Protein AF-A0A1I8BW84-F1 (afdb_monomer_lite)

pLDDT: mean 85.0, std 13.34, range [39.38, 98.12]

Radius of gyration: 18.82 Å; chains: 1; bounding box: 50×41×54 Å

Foldseek 3Di:
DVVLVVVLVVLLCCLLLDADEPVLLVLLQDCFWPVSPSPPCSLVLLLQLLLLLLVQLVCVLVQWDRDQQDQDDWDQIGHVDPPPPDPVVLSVLLRVLSNVVSHDPPCNNTDDSVSSVSSNVSCCVRRVSSNVSSNSQCVVVVLNPDDSGNVSSVVSVVSSVVSSVSSSVSNVNNSVLNVCLVVPNPPRSCVVVHVVNCVPDDD

Secondary structure (DSSP, 8-state):
-HHHHHHHHHHHHHHHH----HHHHHHHHTT--TTS-GGGSHHHHHHHHHHHHHHHHHHHHTTBPP----TTS-----BSSTTS---HHHHHHHHHHHHHHH--HHHHHH--HHHHHHHHHHHHHH-THHHHHHHHHHHHTTGGGS--SHHHHHHHHHHHHHHHHHHHHHHHHHHHHHHHHHTT-TTSTTTTT-HHHHTT---

Organism: Meloidogyne hapla (NCBI:txid6305)

Sequence (203 aa):
MIITMDIYQKHLERISNHCLTAREEEEIYGNKSKAGLVSLFNLDILDLAIKQIGLNELRQILKLKKQKINNNGEVKEEFEDENQNDTYKVLAHFQKKVHRYSWDVLAALRFWPEDVQNAENFLDKTFPEVRQLFQLKYKEMEICKKPFDMKTTDEVLAAFINTRGIIYKAISNSTSESSSALYGNLTSKCYFENDFLKINFPS

Structure (mmCIF, N/CA/C/O backbone):
data_AF-A0A1I8BW84-F1
#
_entry.id   AF-A0A1I8BW84-F1
#
loop_
_atom_site.group_PDB
_atom_site.id
_atom_site.type_symbol
_atom_site.label_atom_id
_atom_site.label_alt_id
_atom_site.label_comp_id
_atom_site.label_asym_id
_atom_site.label_entity_id
_atom_site.label_seq_id
_atom_site.pdbx_PDB_ins_code
_atom_site.Cartn_x
_atom_site.Cartn_y
_atom_site.Cartn_z
_atom_site.occupancy
_atom_site.B_iso_or_equiv
_atom_site.auth_seq_id
_atom_site.auth_comp_id
_atom_site.auth_asym_id
_atom_site.auth_atom_id
_atom_site.pdbx_PDB_model_num
ATOM 1 N N . MET A 1 1 ? 1.032 -20.161 10.953 1.00 58.84 1 MET A N 1
ATOM 2 C CA . MET A 1 1 ? 1.980 -19.038 10.774 1.00 58.84 1 MET A CA 1
ATOM 3 C C . MET A 1 1 ? 2.977 -19.286 9.638 1.00 58.84 1 MET A C 1
ATOM 5 O O . MET A 1 1 ? 3.096 -18.420 8.789 1.00 58.84 1 MET A O 1
ATOM 9 N N . ILE A 1 2 ? 3.613 -20.467 9.548 1.00 61.62 2 ILE A N 1
ATOM 10 C CA . ILE A 1 2 ? 4.623 -20.793 8.509 1.00 61.62 2 ILE A CA 1
ATOM 11 C C . ILE A 1 2 ? 4.096 -20.631 7.065 1.00 61.62 2 ILE A C 1
ATOM 13 O O . ILE A 1 2 ? 4.773 -20.041 6.232 1.00 61.62 2 ILE A O 1
ATOM 17 N N . ILE A 1 3 ? 2.862 -21.066 6.782 1.00 63.19 3 ILE A N 1
ATOM 18 C CA . ILE A 1 3 ? 2.270 -20.999 5.428 1.00 63.19 3 ILE A CA 1
ATOM 19 C C . ILE A 1 3 ? 2.041 -19.549 4.964 1.00 63.19 3 ILE A C 1
ATOM 21 O O . ILE A 1 3 ? 2.285 -19.222 3.808 1.00 63.19 3 ILE A O 1
ATOM 25 N N . THR A 1 4 ? 1.609 -18.656 5.862 1.00 72.94 4 THR A N 1
ATOM 26 C CA . THR A 1 4 ? 1.358 -17.245 5.524 1.00 72.94 4 THR A CA 1
ATOM 27 C C . THR A 1 4 ? 2.654 -16.513 5.174 1.00 72.94 4 THR A C 1
ATOM 29 O O . THR A 1 4 ? 2.652 -15.682 4.273 1.00 72.94 4 THR A O 1
ATOM 32 N N . MET A 1 5 ? 3.759 -16.850 5.847 1.00 76.25 5 MET A N 1
ATOM 33 C CA . MET A 1 5 ? 5.067 -16.237 5.607 1.00 76.25 5 MET A CA 1
ATOM 34 C C . MET A 1 5 ? 5.671 -16.670 4.261 1.00 76.25 5 MET A C 1
ATOM 36 O O . MET A 1 5 ? 6.201 -15.829 3.544 1.00 76.25 5 MET A O 1
ATOM 40 N N . ASP A 1 6 ? 5.519 -17.945 3.881 1.00 86.38 6 ASP A N 1
ATOM 41 C CA . ASP A 1 6 ? 5.962 -18.462 2.574 1.00 86.38 6 ASP A CA 1
ATOM 42 C C . ASP A 1 6 ? 5.180 -17.832 1.406 1.00 86.38 6 ASP A C 1
ATOM 44 O O . ASP A 1 6 ? 5.759 -17.414 0.405 1.00 86.38 6 ASP A O 1
ATOM 48 N N . ILE A 1 7 ? 3.859 -17.681 1.551 1.00 91.81 7 ILE A N 1
ATOM 49 C CA . ILE A 1 7 ? 3.020 -17.019 0.539 1.00 91.81 7 ILE A CA 1
ATOM 50 C C . ILE A 1 7 ? 3.370 -15.527 0.425 1.00 91.81 7 ILE A C 1
ATOM 52 O O . ILE A 1 7 ? 3.511 -15.010 -0.682 1.00 91.81 7 ILE A O 1
ATOM 56 N N . TYR A 1 8 ? 3.549 -14.838 1.556 1.00 92.38 8 TYR A N 1
ATOM 57 C CA . TYR A 1 8 ? 3.928 -13.423 1.580 1.00 92.38 8 TYR A CA 1
ATOM 58 C C . TYR A 1 8 ? 5.269 -13.190 0.870 1.00 92.38 8 TYR A C 1
ATOM 60 O O . TYR A 1 8 ? 5.383 -12.302 0.025 1.00 92.38 8 TYR A O 1
ATOM 68 N N . GLN A 1 9 ? 6.266 -14.033 1.149 1.00 94.12 9 GLN A N 1
ATOM 69 C CA . GLN A 1 9 ? 7.572 -13.948 0.504 1.00 94.12 9 GLN A CA 1
ATOM 70 C C . GLN A 1 9 ? 7.485 -14.221 -1.005 1.00 94.12 9 GLN A C 1
ATOM 72 O O . GLN A 1 9 ? 8.037 -13.456 -1.794 1.00 94.12 9 GLN A O 1
ATOM 77 N N . LYS A 1 10 ? 6.714 -15.232 -1.427 1.00 95.06 10 LYS A N 1
ATOM 78 C CA . LYS A 1 10 ? 6.477 -15.516 -2.854 1.00 95.06 10 LYS A CA 1
ATOM 79 C C . LYS A 1 10 ? 5.857 -14.337 -3.597 1.00 95.06 10 LYS A C 1
ATOM 81 O O . LYS A 1 10 ? 6.242 -14.064 -4.731 1.00 95.06 10 LYS A O 1
ATOM 86 N N . HIS A 1 11 ? 4.912 -13.630 -2.983 1.00 96.31 11 HIS A N 1
ATOM 87 C CA . HIS A 1 11 ? 4.326 -12.436 -3.592 1.00 96.31 11 HIS A CA 1
ATOM 88 C C . HIS A 1 11 ? 5.350 -11.307 -3.746 1.00 96.31 11 HIS A C 1
ATOM 90 O O . HIS A 1 11 ? 5.423 -10.696 -4.810 1.00 96.31 11 HIS A O 1
ATOM 96 N N . LEU A 1 12 ? 6.192 -11.068 -2.736 1.00 95.44 12 LEU A N 1
ATOM 97 C CA . LEU A 1 12 ? 7.272 -10.081 -2.842 1.00 95.44 12 LEU A CA 1
ATOM 98 C C . LEU A 1 12 ? 8.306 -10.439 -3.908 1.00 95.44 12 LEU A C 1
ATOM 100 O O . LEU A 1 12 ? 8.794 -9.551 -4.606 1.00 95.44 12 LEU A O 1
ATOM 104 N N . GLU A 1 13 ? 8.642 -11.719 -4.039 1.00 94.38 13 GLU A N 1
ATOM 105 C CA . GLU A 1 13 ? 9.562 -12.204 -5.066 1.00 94.38 13 GLU A CA 1
ATOM 106 C C . GLU A 1 13 ? 8.981 -12.030 -6.464 1.00 94.38 13 GLU A C 1
ATOM 108 O O . GLU A 1 13 ? 9.695 -11.572 -7.352 1.00 94.38 13 GLU A O 1
ATOM 113 N N . ARG A 1 14 ? 7.687 -12.313 -6.656 1.00 94.50 14 ARG A N 1
ATOM 114 C CA . ARG A 1 14 ? 7.000 -12.060 -7.931 1.00 94.50 14 ARG A CA 1
ATOM 115 C C . ARG A 1 14 ? 7.043 -10.592 -8.318 1.00 94.50 14 ARG A C 1
ATOM 117 O O . ARG A 1 14 ? 7.455 -10.295 -9.430 1.00 94.50 14 ARG A O 1
ATOM 124 N N . ILE A 1 15 ? 6.699 -9.693 -7.392 1.00 95.44 15 ILE A N 1
ATOM 125 C CA . ILE A 1 15 ? 6.809 -8.247 -7.625 1.00 95.44 15 ILE A CA 1
ATOM 126 C C . ILE A 1 15 ? 8.253 -7.889 -7.979 1.00 95.44 15 ILE A C 1
ATOM 128 O O . ILE A 1 15 ? 8.502 -7.256 -8.996 1.00 95.44 15 ILE A O 1
ATOM 132 N N . SER A 1 16 ? 9.213 -8.321 -7.160 1.00 91.88 16 SER A N 1
ATOM 133 C CA . SER A 1 16 ? 10.615 -7.936 -7.329 1.00 91.88 16 SER A CA 1
ATOM 134 C C . SER A 1 16 ? 11.203 -8.440 -8.642 1.00 91.88 16 SER A C 1
ATOM 136 O O . SER A 1 16 ? 12.060 -7.766 -9.202 1.00 91.88 16 SER A O 1
ATOM 138 N N . ASN A 1 17 ? 10.806 -9.627 -9.105 1.00 92.19 17 ASN A N 1
ATOM 139 C CA . ASN A 1 17 ? 11.342 -10.279 -10.303 1.00 92.19 17 ASN A CA 1
ATOM 140 C C . ASN A 1 17 ? 10.545 -9.987 -11.571 1.00 92.19 17 ASN A C 1
ATOM 142 O O . ASN A 1 17 ? 10.968 -10.401 -12.645 1.00 92.19 17 ASN A O 1
ATOM 146 N N . HIS A 1 18 ? 9.423 -9.284 -11.462 1.00 92.62 18 HIS A N 1
ATOM 147 C CA . HIS A 1 18 ? 8.714 -8.801 -12.628 1.00 92.62 18 HIS A CA 1
ATOM 148 C C . HIS A 1 18 ? 9.564 -7.749 -13.348 1.00 92.62 18 HIS A C 1
ATOM 150 O O . HIS A 1 18 ? 10.142 -6.862 -12.713 1.00 92.62 18 HIS A O 1
ATOM 156 N N . CYS A 1 19 ? 9.634 -7.860 -14.669 1.00 92.12 19 CYS A N 1
ATOM 157 C CA . CYS A 1 19 ? 10.324 -6.921 -15.537 1.00 92.12 19 CYS A CA 1
ATOM 158 C C . CYS A 1 19 ? 9.283 -6.230 -16.406 1.00 92.12 19 CYS A C 1
ATOM 160 O O . CYS A 1 19 ? 8.603 -6.887 -17.191 1.00 92.12 19 CYS A O 1
ATOM 162 N N . LEU A 1 20 ? 9.158 -4.918 -16.232 1.00 88.81 20 LEU A N 1
ATOM 163 C CA . LEU A 1 20 ? 8.220 -4.098 -16.979 1.00 88.81 20 LEU A CA 1
ATOM 164 C C . LEU A 1 20 ? 8.668 -3.995 -18.433 1.00 88.81 20 LEU A C 1
ATOM 166 O O . LEU A 1 20 ? 9.848 -3.786 -18.732 1.00 88.81 20 LEU A O 1
ATOM 170 N N . THR A 1 21 ? 7.695 -4.085 -19.328 1.00 87.62 21 THR A N 1
ATOM 171 C CA . THR A 1 21 ? 7.873 -3.747 -20.737 1.00 87.62 21 THR A CA 1
ATOM 172 C C . THR A 1 21 ? 7.971 -2.231 -20.924 1.00 87.62 21 THR A C 1
ATOM 174 O O . THR A 1 21 ? 7.486 -1.452 -20.102 1.00 87.62 21 THR A O 1
ATOM 177 N N . ALA A 1 22 ? 8.514 -1.789 -22.065 1.00 82.25 22 ALA A N 1
ATOM 178 C CA . ALA A 1 22 ? 8.527 -0.367 -22.436 1.00 82.25 22 ALA A CA 1
ATOM 179 C C . ALA A 1 22 ? 7.127 0.273 -22.378 1.00 82.25 22 ALA A C 1
ATOM 181 O O . ALA A 1 22 ? 6.971 1.397 -21.914 1.00 82.25 22 ALA A O 1
ATOM 182 N N . ARG A 1 23 ? 6.093 -0.474 -22.790 1.00 83.62 23 ARG A N 1
ATOM 183 C CA . ARG A 1 23 ? 4.702 -0.017 -22.737 1.00 83.62 23 ARG A CA 1
ATOM 184 C C . ARG A 1 23 ? 4.192 0.130 -21.304 1.00 83.62 23 ARG A C 1
ATOM 186 O O . ARG A 1 23 ? 3.443 1.055 -21.027 1.00 83.62 23 ARG A O 1
ATOM 193 N N . GLU A 1 24 ? 4.540 -0.784 -20.406 1.00 87.62 24 GLU A N 1
ATOM 194 C CA . GLU A 1 24 ? 4.128 -0.683 -19.002 1.00 87.62 24 GLU A CA 1
ATOM 195 C C . GLU A 1 24 ? 4.832 0.473 -18.291 1.00 87.62 24 GLU A C 1
ATOM 197 O O . GLU A 1 24 ? 4.186 1.186 -17.531 1.00 87.62 24 GLU A O 1
ATOM 202 N N . GLU A 1 25 ? 6.106 0.726 -18.597 1.00 81.12 25 GLU A N 1
ATOM 203 C CA . GLU A 1 25 ? 6.801 1.943 -18.157 1.00 81.12 25 GLU A CA 1
ATOM 204 C C . GLU A 1 25 ? 6.097 3.205 -18.698 1.00 81.12 25 GLU A C 1
ATOM 206 O O . GLU A 1 25 ? 5.811 4.127 -17.936 1.00 81.12 25 GLU A O 1
ATOM 211 N N . GLU A 1 26 ? 5.684 3.219 -19.973 1.00 79.25 26 GLU A N 1
ATOM 212 C CA . GLU A 1 26 ? 4.828 4.273 -20.553 1.00 79.25 26 GLU A CA 1
ATOM 213 C C . GLU A 1 26 ? 3.467 4.437 -19.868 1.00 79.25 26 GLU A C 1
ATOM 215 O O . GLU A 1 26 ? 3.006 5.569 -19.683 1.00 79.25 26 GLU A O 1
ATOM 220 N N . GLU A 1 27 ? 2.830 3.341 -19.457 1.00 83.12 27 GLU A N 1
ATOM 221 C CA . GLU A 1 27 ? 1.579 3.371 -18.697 1.00 83.12 27 GLU A CA 1
ATOM 222 C C . GLU A 1 27 ? 1.780 3.973 -17.294 1.00 83.12 27 GLU A C 1
ATOM 224 O O . GLU A 1 27 ? 0.893 4.696 -16.832 1.00 83.12 27 GLU A O 1
ATOM 229 N N . ILE A 1 28 ? 2.938 3.752 -16.649 1.00 78.12 28 ILE A N 1
ATOM 230 C CA . ILE A 1 28 ? 3.310 4.437 -15.396 1.00 78.12 28 ILE A CA 1
ATOM 231 C C . ILE A 1 28 ? 3.499 5.930 -15.648 1.00 78.12 28 ILE A C 1
ATOM 233 O O . ILE A 1 28 ? 3.016 6.740 -14.855 1.00 78.12 28 ILE A O 1
ATOM 237 N N . TYR A 1 29 ? 4.197 6.286 -16.734 1.00 67.50 29 TYR A N 1
ATOM 238 C CA . TYR A 1 29 ? 4.458 7.675 -17.087 1.00 67.50 29 TYR A CA 1
ATOM 239 C C . TYR A 1 29 ? 3.123 8.418 -17.247 1.00 67.50 29 TYR A C 1
ATOM 241 O O . TYR A 1 29 ? 2.826 9.337 -16.484 1.00 67.50 29 TYR A O 1
ATOM 249 N N . GLY A 1 30 ? 2.274 8.012 -18.191 1.00 60.56 30 GLY A N 1
ATOM 250 C CA . GLY A 1 30 ? 1.049 8.749 -18.500 1.00 60.56 30 GLY A CA 1
ATOM 251 C C . GLY A 1 30 ? 1.301 10.232 -18.853 1.00 60.56 30 GLY A C 1
ATOM 252 O O . GLY A 1 30 ? 2.316 10.850 -18.559 1.00 60.56 30 GLY A O 1
ATOM 253 N N . ASN A 1 31 ? 0.364 10.886 -19.528 1.00 54.25 31 ASN A N 1
ATOM 254 C CA . ASN A 1 31 ? 0.603 12.247 -20.040 1.00 54.25 31 ASN A CA 1
ATOM 255 C C . ASN A 1 31 ? 0.285 13.380 -19.026 1.00 54.25 31 ASN A C 1
ATOM 257 O O . ASN A 1 31 ? -0.197 14.433 -19.436 1.00 54.25 31 ASN A O 1
ATOM 261 N N . LYS A 1 32 ? 0.380 13.142 -17.702 1.00 60.19 32 LYS A N 1
ATOM 262 C CA . LYS A 1 32 ? -0.566 13.792 -16.757 1.00 60.19 32 LYS A CA 1
ATOM 263 C C . LYS A 1 32 ? -0.041 14.385 -15.439 1.00 60.19 32 LYS A C 1
ATOM 265 O O . LYS A 1 32 ? -0.853 14.861 -14.656 1.00 60.19 32 LYS A O 1
ATOM 270 N N . SER A 1 33 ? 1.268 14.500 -15.200 1.00 59.12 33 SER A N 1
ATOM 271 C CA . SER A 1 33 ? 1.733 15.261 -14.018 1.00 59.12 33 SER A CA 1
ATOM 272 C C . SER A 1 33 ? 1.411 16.764 -14.130 1.00 59.12 33 SER A C 1
ATOM 274 O O . SER A 1 33 ? 1.491 17.345 -15.214 1.00 59.12 33 SER A O 1
ATOM 276 N N . LYS A 1 34 ? 1.120 17.435 -13.002 1.00 59.53 34 LYS A N 1
ATOM 277 C CA . LYS A 1 34 ? 0.854 18.894 -12.949 1.00 59.53 34 LYS A CA 1
ATOM 278 C C . LYS A 1 34 ? 1.980 19.746 -13.531 1.00 59.53 34 LYS A C 1
ATOM 280 O O . LYS A 1 34 ? 1.734 20.858 -13.986 1.00 59.53 34 LYS A O 1
ATOM 285 N N . ALA A 1 35 ? 3.208 19.237 -13.479 1.00 58.44 35 ALA A N 1
ATOM 286 C CA . ALA A 1 35 ? 4.416 19.963 -13.847 1.00 58.44 35 ALA A CA 1
ATOM 287 C C . ALA A 1 35 ? 5.041 19.502 -15.177 1.00 58.44 35 ALA A C 1
ATOM 289 O O . ALA A 1 35 ? 6.105 19.999 -15.530 1.00 58.44 35 ALA A O 1
ATOM 290 N N . GLY A 1 36 ? 4.441 18.545 -15.901 1.00 57.75 36 GLY A N 1
ATOM 291 C CA . GLY A 1 36 ? 5.032 17.990 -17.130 1.00 57.75 36 GL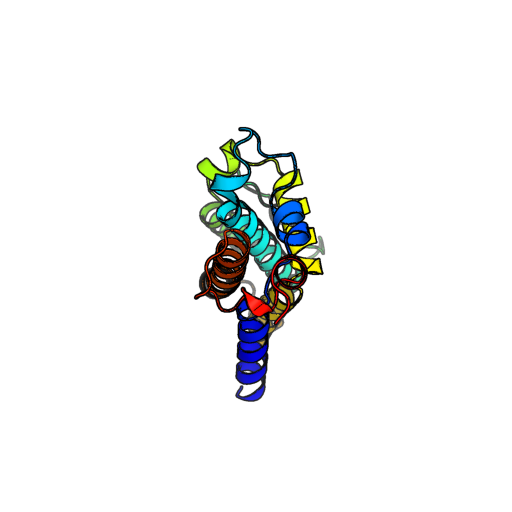Y A CA 1
ATOM 292 C C . GLY A 1 36 ? 6.341 17.207 -16.916 1.00 57.75 36 GLY A C 1
ATOM 293 O O . GLY A 1 36 ? 7.038 16.900 -17.876 1.00 57.75 36 GLY A O 1
ATOM 294 N N . LEU A 1 37 ? 6.680 16.865 -15.668 1.00 56.88 37 LEU A N 1
ATOM 295 C CA . LEU A 1 37 ? 7.926 16.201 -15.252 1.00 56.88 37 LEU A CA 1
ATOM 296 C C . LEU A 1 37 ? 7.692 14.721 -14.940 1.00 56.88 37 LEU A C 1
ATOM 298 O O . LEU A 1 37 ? 8.091 14.211 -13.895 1.00 56.88 37 LEU A O 1
ATOM 302 N N . VAL A 1 38 ? 6.991 14.047 -15.845 1.00 54.47 38 VAL A N 1
ATOM 303 C CA . VAL A 1 38 ? 6.497 12.684 -15.647 1.00 54.47 38 VAL A CA 1
ATOM 304 C C . VAL A 1 38 ? 7.631 11.699 -15.321 1.00 54.47 38 VAL A C 1
ATOM 306 O O . VAL A 1 38 ? 7.503 10.932 -14.379 1.00 54.47 38 VAL A O 1
ATOM 309 N N . SER A 1 39 ? 8.789 11.790 -15.981 1.00 55.72 39 SER A N 1
ATOM 310 C CA . SER A 1 39 ? 9.893 10.834 -15.789 1.00 55.72 39 SER A CA 1
ATOM 311 C C . SER A 1 39 ? 10.623 10.920 -14.440 1.00 55.72 39 SER A C 1
ATOM 313 O O . SER A 1 39 ? 11.260 9.950 -14.039 1.00 55.72 39 SER A O 1
ATOM 315 N N . LEU A 1 40 ? 10.554 12.048 -13.722 1.00 58.12 40 LEU A N 1
ATOM 316 C CA . LEU A 1 40 ? 11.349 12.268 -12.501 1.00 58.12 40 LEU A CA 1
ATOM 317 C C . LEU A 1 40 ? 10.656 11.799 -11.215 1.00 58.12 40 LEU A C 1
ATOM 319 O O . LEU A 1 40 ? 11.323 11.649 -10.194 1.00 58.12 40 LEU A O 1
ATOM 323 N N . PHE A 1 41 ? 9.339 11.575 -11.244 1.00 62.59 41 PHE A N 1
ATOM 324 C CA . PHE A 1 41 ? 8.539 11.357 -10.030 1.00 62.59 41 PHE A CA 1
ATOM 325 C C . PHE A 1 41 ? 7.723 10.053 -10.041 1.00 62.59 41 PHE A C 1
ATOM 327 O O . PHE A 1 41 ? 6.824 9.883 -9.220 1.00 62.59 41 PHE A O 1
ATOM 334 N N . ASN A 1 42 ? 8.041 9.107 -10.931 1.00 69.44 42 ASN A N 1
ATOM 335 C CA . ASN A 1 42 ? 7.326 7.828 -11.054 1.00 69.44 42 ASN A CA 1
ATOM 336 C C . ASN A 1 42 ? 7.236 7.040 -9.746 1.00 69.44 42 ASN A C 1
ATOM 338 O O . ASN A 1 42 ? 6.193 6.488 -9.405 1.00 69.44 42 ASN A O 1
ATOM 342 N N . LEU A 1 43 ? 8.330 6.988 -8.991 1.00 82.19 43 LEU A N 1
ATOM 343 C CA . LEU A 1 43 ? 8.338 6.240 -7.739 1.00 82.19 43 LEU A CA 1
ATOM 344 C C . LEU A 1 43 ? 7.432 6.893 -6.685 1.00 82.19 43 LEU A C 1
ATOM 346 O O . LEU A 1 43 ? 6.782 6.179 -5.925 1.00 82.19 43 LEU A O 1
ATOM 350 N N . ASP A 1 44 ? 7.306 8.224 -6.696 1.00 86.12 44 ASP A N 1
ATOM 351 C CA . ASP A 1 44 ? 6.418 8.942 -5.778 1.00 86.12 44 ASP A CA 1
ATOM 352 C C . ASP A 1 44 ? 4.943 8.617 -6.071 1.00 86.12 44 ASP A C 1
ATOM 354 O O . ASP A 1 44 ? 4.173 8.368 -5.142 1.00 86.12 44 ASP A O 1
ATOM 358 N N . ILE A 1 45 ? 4.529 8.578 -7.347 1.00 88.19 45 ILE A N 1
ATOM 359 C CA . ILE A 1 45 ? 3.128 8.274 -7.692 1.00 88.19 45 ILE A CA 1
ATOM 360 C C . ILE A 1 45 ? 2.769 6.812 -7.410 1.00 88.19 45 ILE A C 1
ATOM 362 O O . ILE A 1 45 ? 1.682 6.536 -6.896 1.00 88.19 45 ILE A O 1
ATOM 366 N N . LEU A 1 46 ? 3.698 5.879 -7.650 1.00 91.62 46 LEU A N 1
ATOM 367 C CA . LEU A 1 46 ? 3.518 4.475 -7.279 1.00 91.62 46 LEU A CA 1
ATOM 368 C C . LEU A 1 46 ? 3.429 4.315 -5.757 1.00 91.62 46 LEU A C 1
ATOM 370 O O . LEU A 1 46 ? 2.577 3.576 -5.270 1.00 91.62 46 LEU A O 1
ATOM 374 N N . ASP A 1 47 ? 4.229 5.049 -4.983 1.00 92.25 47 ASP A N 1
ATOM 375 C CA . ASP A 1 47 ? 4.126 5.051 -3.523 1.00 92.25 47 ASP A CA 1
ATOM 376 C C . ASP A 1 47 ? 2.762 5.562 -3.024 1.00 92.25 47 ASP A C 1
ATOM 378 O O . ASP A 1 47 ? 2.173 4.979 -2.108 1.00 92.25 47 ASP A O 1
ATOM 382 N N . LEU A 1 48 ? 2.218 6.616 -3.641 1.00 91.88 48 LEU A N 1
ATOM 383 C CA . LEU A 1 48 ? 0.868 7.106 -3.339 1.00 91.88 48 LEU A CA 1
ATOM 384 C C . LEU A 1 48 ? -0.205 6.064 -3.659 1.00 91.88 48 LEU A C 1
ATOM 386 O O . LEU A 1 48 ? -1.118 5.868 -2.856 1.00 91.88 48 LEU A O 1
ATOM 390 N N . ALA A 1 49 ? -0.079 5.364 -4.785 1.00 93.94 49 ALA A N 1
ATOM 391 C CA . ALA A 1 49 ? -0.988 4.283 -5.145 1.00 93.94 49 ALA A CA 1
ATOM 392 C C . ALA A 1 49 ? -0.897 3.101 -4.159 1.00 93.94 49 ALA A C 1
ATOM 394 O O . ALA A 1 49 ? -1.923 2.593 -3.706 1.00 93.94 49 ALA A O 1
ATOM 395 N N . ILE A 1 50 ? 0.305 2.718 -3.711 1.00 96.31 50 ILE A N 1
ATOM 396 C CA . ILE A 1 50 ? 0.484 1.687 -2.670 1.00 96.31 50 ILE A CA 1
ATOM 397 C C . ILE A 1 50 ? -0.172 2.128 -1.350 1.00 96.31 50 ILE A C 1
ATOM 399 O O . ILE A 1 50 ? -0.853 1.324 -0.706 1.00 96.31 50 ILE A O 1
ATOM 403 N N . LYS A 1 51 ? -0.013 3.401 -0.941 1.00 95.12 51 LYS A N 1
ATOM 404 C CA . LYS A 1 51 ? -0.714 3.960 0.235 1.00 95.12 51 LYS A CA 1
ATOM 405 C C . LYS A 1 51 ? -2.229 3.845 0.071 1.00 95.12 51 LYS A C 1
ATOM 407 O O . LYS A 1 51 ? -2.901 3.397 0.999 1.00 95.12 51 LYS A O 1
ATOM 412 N N . GLN A 1 52 ? -2.750 4.248 -1.088 1.00 95.44 52 GLN A N 1
ATOM 413 C CA . GLN A 1 52 ? -4.175 4.223 -1.414 1.00 95.44 52 GLN A CA 1
ATOM 414 C C . GLN A 1 52 ? -4.759 2.809 -1.293 1.00 95.44 52 GLN A C 1
ATOM 416 O O . GLN A 1 52 ? -5.784 2.632 -0.626 1.00 95.44 52 GLN A O 1
ATOM 421 N N . ILE A 1 53 ? -4.083 1.812 -1.873 1.00 97.69 53 ILE A N 1
ATOM 422 C CA . ILE A 1 53 ? -4.489 0.403 -1.814 1.00 97.69 53 ILE A CA 1
ATOM 423 C C . ILE A 1 53 ? -4.484 -0.088 -0.365 1.00 97.69 53 ILE A C 1
ATOM 425 O O . ILE A 1 53 ? -5.512 -0.547 0.130 1.00 97.69 53 ILE A O 1
ATOM 429 N N . GLY A 1 54 ? -3.358 0.051 0.344 1.00 97.12 54 GLY A N 1
ATOM 430 C CA . GLY A 1 54 ? -3.219 -0.479 1.702 1.00 97.12 54 GLY A CA 1
ATOM 431 C C . GLY A 1 54 ? -4.202 0.136 2.697 1.00 97.12 54 GLY A C 1
ATOM 432 O O . GLY A 1 54 ? -4.823 -0.584 3.477 1.00 97.12 54 GLY A O 1
ATOM 433 N N . LEU A 1 55 ? -4.420 1.454 2.631 1.00 96.12 55 LEU A N 1
ATOM 434 C CA . LEU A 1 55 ? -5.416 2.121 3.473 1.00 96.12 55 LEU A CA 1
ATOM 435 C C . LEU A 1 55 ? -6.841 1.658 3.156 1.00 96.12 55 LEU A C 1
ATOM 437 O O . LEU A 1 55 ? -7.633 1.495 4.078 1.00 96.12 55 LEU A O 1
ATOM 441 N N . ASN A 1 56 ? -7.184 1.423 1.888 1.00 97.00 56 ASN A N 1
ATOM 442 C CA . ASN A 1 56 ? -8.516 0.933 1.528 1.00 97.00 56 ASN A CA 1
ATOM 443 C C . ASN A 1 56 ? -8.748 -0.529 1.926 1.00 97.00 56 ASN A C 1
ATOM 445 O O . ASN A 1 56 ? -9.860 -0.859 2.336 1.00 97.00 56 ASN A O 1
ATOM 449 N N . GLU A 1 57 ? -7.725 -1.384 1.858 1.00 97.50 57 GLU A N 1
ATOM 450 C CA . GLU A 1 57 ? -7.796 -2.744 2.408 1.00 97.50 57 GLU A CA 1
ATOM 451 C C . GLU A 1 57 ? -7.993 -2.716 3.928 1.00 97.50 57 GLU A C 1
ATOM 453 O O . GLU A 1 57 ? -8.816 -3.452 4.474 1.00 97.50 57 GLU A O 1
ATOM 458 N N . LEU A 1 58 ? -7.291 -1.813 4.616 1.00 95.56 58 LEU A N 1
ATOM 459 C CA . LEU A 1 58 ? -7.451 -1.628 6.051 1.00 95.56 58 LEU A CA 1
ATOM 460 C C . LEU A 1 58 ? -8.856 -1.129 6.411 1.00 95.56 58 LEU A C 1
ATOM 462 O O . LEU A 1 58 ? -9.511 -1.703 7.280 1.00 95.56 58 LEU A O 1
ATOM 466 N N . ARG A 1 59 ? -9.334 -0.079 5.734 1.00 95.06 59 ARG A N 1
ATOM 467 C CA . ARG A 1 59 ? -10.677 0.478 5.943 1.00 95.06 59 ARG A CA 1
ATOM 468 C C . ARG A 1 59 ? -11.747 -0.590 5.769 1.00 95.06 59 ARG A C 1
ATOM 470 O O . ARG A 1 59 ? -12.571 -0.752 6.659 1.00 95.06 59 ARG A O 1
ATOM 477 N N . GLN A 1 60 ? -11.662 -1.385 4.705 1.00 94.81 60 GLN A N 1
ATOM 478 C CA . GLN A 1 60 ? -12.607 -2.471 4.454 1.00 94.81 60 GLN A CA 1
ATOM 479 C C . GLN A 1 60 ? -12.651 -3.484 5.611 1.00 94.81 60 GLN A C 1
ATOM 481 O O . GLN A 1 60 ? -13.726 -3.888 6.047 1.00 94.81 60 GLN A O 1
ATOM 486 N N . ILE A 1 61 ? -11.497 -3.867 6.159 1.00 93.19 61 ILE A N 1
ATOM 487 C CA . ILE A 1 61 ? -11.422 -4.792 7.301 1.00 93.19 61 ILE A CA 1
ATOM 488 C C . ILE A 1 61 ? -12.004 -4.179 8.582 1.00 93.19 61 ILE A C 1
ATOM 490 O O . ILE A 1 61 ? -12.633 -4.879 9.377 1.00 93.19 61 ILE A O 1
ATOM 494 N N . LEU A 1 62 ? -11.826 -2.872 8.766 1.00 91.44 62 LEU A N 1
ATOM 495 C CA . LEU A 1 62 ? -12.398 -2.107 9.873 1.00 91.44 62 LEU A CA 1
ATOM 496 C C . LEU A 1 62 ? -13.876 -1.734 9.658 1.00 91.44 62 LEU A C 1
ATOM 498 O O . LEU A 1 62 ? -14.460 -1.095 10.533 1.00 91.44 62 LEU A O 1
ATOM 502 N N . LYS A 1 63 ? -14.486 -2.144 8.534 1.00 91.81 63 LYS A N 1
ATOM 503 C CA . LYS A 1 63 ? -15.847 -1.762 8.116 1.00 91.81 63 LYS A CA 1
ATOM 504 C C . LYS A 1 63 ? -16.021 -0.247 7.969 1.00 91.81 63 LYS A C 1
ATOM 506 O O . LYS A 1 63 ? -17.070 0.309 8.281 1.00 91.81 63 LYS A O 1
ATOM 511 N N . LEU A 1 64 ? -14.965 0.425 7.526 1.00 92.00 64 LEU A N 1
ATOM 512 C CA . LEU A 1 64 ? -14.954 1.833 7.153 1.00 92.00 64 LEU A CA 1
ATOM 513 C C . LEU A 1 64 ? -15.139 1.964 5.642 1.00 92.00 64 LEU A C 1
ATOM 515 O O . LEU A 1 64 ? -14.617 1.154 4.872 1.00 92.00 64 LEU A O 1
ATOM 519 N N . LYS A 1 65 ? -15.820 3.026 5.210 1.00 94.38 65 LYS A N 1
ATOM 520 C CA . LYS A 1 65 ? -15.963 3.357 3.790 1.00 94.38 65 LYS A CA 1
ATOM 521 C C . LYS A 1 65 ? -14.581 3.541 3.169 1.00 94.38 65 LYS A C 1
ATOM 523 O O . LYS A 1 65 ? -13.723 4.209 3.742 1.00 94.38 65 LYS A O 1
ATOM 528 N N . LYS A 1 66 ? -14.363 2.996 1.970 1.00 95.44 66 LYS A N 1
ATOM 529 C CA . LYS A 1 66 ? -13.157 3.294 1.180 1.00 95.44 66 LYS A CA 1
ATOM 530 C C . LYS A 1 66 ? -13.110 4.783 0.845 1.00 95.44 66 LYS A C 1
ATOM 532 O O . LYS A 1 66 ? -14.137 5.401 0.580 1.00 95.44 66 LYS A O 1
ATOM 537 N N . GLN A 1 67 ? -11.907 5.344 0.836 1.00 93.38 67 GLN A N 1
ATOM 538 C CA . GLN A 1 67 ? -11.698 6.779 0.675 1.00 93.38 67 GLN A CA 1
ATOM 539 C C . GLN A 1 67 ? -10.510 7.049 -0.236 1.00 93.38 67 GLN A C 1
ATOM 541 O O . GLN A 1 67 ? -9.496 6.350 -0.161 1.00 93.38 67 GLN A O 1
ATOM 546 N N . LYS A 1 68 ? -10.597 8.106 -1.045 1.00 91.06 68 LYS A N 1
ATOM 547 C CA . LYS A 1 68 ? -9.442 8.602 -1.801 1.00 91.06 68 LYS A CA 1
ATOM 548 C C . LYS A 1 68 ? -8.482 9.330 -0.867 1.00 91.06 68 LYS A C 1
ATOM 550 O O . LYS A 1 68 ? -8.915 10.063 0.019 1.00 91.06 68 LYS A O 1
ATOM 555 N N . ILE A 1 69 ? -7.186 9.123 -1.056 1.00 85.94 69 ILE A N 1
ATOM 556 C CA . ILE A 1 69 ? -6.144 9.808 -0.303 1.00 85.94 69 ILE A CA 1
ATOM 557 C C . ILE A 1 69 ? -6.183 11.302 -0.628 1.00 85.94 69 ILE A C 1
ATOM 559 O O . ILE A 1 69 ? -6.354 11.703 -1.780 1.00 85.94 69 ILE A O 1
ATOM 563 N N . ASN A 1 70 ? -6.037 12.131 0.401 1.00 83.94 70 ASN A N 1
ATOM 564 C CA . ASN A 1 70 ? -5.925 13.573 0.253 1.00 83.94 70 ASN A CA 1
ATOM 565 C C . ASN A 1 70 ? -4.553 14.013 0.765 1.00 83.94 70 ASN A C 1
ATOM 567 O O . ASN A 1 70 ? -4.325 14.094 1.967 1.00 83.94 70 ASN A O 1
ATOM 571 N N . ASN A 1 71 ? -3.637 14.305 -0.157 1.00 79.06 71 ASN A N 1
ATOM 572 C CA . ASN A 1 71 ? -2.240 14.607 0.178 1.00 79.06 71 ASN A CA 1
ATOM 573 C C . ASN A 1 71 ? -2.056 15.969 0.881 1.00 79.06 71 ASN A C 1
ATOM 575 O O . ASN A 1 71 ? -0.991 16.224 1.438 1.00 79.06 71 ASN A O 1
ATOM 579 N N . ASN A 1 72 ? -3.088 16.825 0.867 1.00 78.62 72 ASN A N 1
ATOM 580 C CA . ASN A 1 72 ? -3.082 18.188 1.416 1.00 78.62 72 ASN A CA 1
ATOM 581 C C . ASN A 1 72 ? -4.141 18.422 2.500 1.00 78.62 72 ASN A C 1
ATOM 583 O O . ASN A 1 72 ? -4.342 19.557 2.932 1.00 78.62 72 ASN A O 1
ATOM 587 N N . GLY A 1 73 ? -4.865 17.389 2.923 1.00 78.25 73 GLY A N 1
ATOM 588 C CA . GLY A 1 73 ? -6.004 17.580 3.808 1.00 78.25 73 GLY A CA 1
ATOM 589 C C . GLY A 1 73 ? -6.453 16.304 4.484 1.00 78.25 73 GLY A C 1
ATOM 590 O O . GLY A 1 73 ? -5.970 15.209 4.203 1.00 78.25 73 GLY A O 1
ATOM 591 N N . GLU A 1 74 ? -7.365 16.458 5.431 1.00 81.44 74 GLU A N 1
ATOM 592 C CA . GLU A 1 74 ? -7.975 15.317 6.093 1.00 81.44 74 GLU A CA 1
ATOM 593 C C . GLU A 1 74 ? -9.044 14.696 5.198 1.00 81.44 74 GLU A C 1
ATOM 595 O O . GLU A 1 74 ? -9.701 15.376 4.403 1.00 81.44 74 GLU A O 1
ATOM 600 N N . VAL A 1 75 ? -9.218 13.388 5.346 1.00 85.75 75 VAL A N 1
ATOM 601 C CA . VAL A 1 75 ? -10.370 12.681 4.802 1.00 85.75 75 VAL A CA 1
ATOM 602 C C . VAL A 1 75 ? -11.257 12.305 5.968 1.00 85.75 75 VAL A C 1
ATOM 604 O O . VAL A 1 75 ? -10.764 11.787 6.966 1.00 85.75 75 VAL A O 1
ATOM 607 N N . LYS A 1 76 ? -12.553 12.585 5.850 1.00 90.50 76 LYS A N 1
ATOM 608 C CA . LYS A 1 76 ? -13.514 12.213 6.880 1.00 90.50 76 LYS A CA 1
ATOM 609 C C . LYS A 1 76 ? -13.705 10.698 6.858 1.00 90.50 76 LYS A C 1
ATOM 611 O O . LYS A 1 76 ? -14.217 10.155 5.881 1.00 90.50 76 LYS A O 1
ATOM 616 N N . GLU A 1 77 ? -13.267 10.029 7.916 1.00 92.19 77 GLU A N 1
ATOM 617 C CA . GLU A 1 77 ? -13.442 8.584 8.062 1.00 92.19 77 GLU A CA 1
ATOM 618 C C . GLU A 1 77 ? -14.862 8.289 8.560 1.00 92.19 77 GLU A C 1
ATOM 620 O O . GLU A 1 77 ? -15.389 8.989 9.426 1.00 92.19 77 GLU A O 1
ATOM 625 N N . GLU A 1 78 ? -15.500 7.268 7.991 1.00 91.50 78 GLU A N 1
ATOM 626 C CA . GLU A 1 78 ? -16.894 6.912 8.270 1.00 91.50 78 GLU A CA 1
ATOM 627 C C . GLU A 1 78 ? -17.059 5.392 8.219 1.00 91.50 78 GLU A C 1
ATOM 629 O O . GLU A 1 78 ? -16.473 4.739 7.353 1.00 91.50 78 GLU A O 1
ATOM 634 N N . PHE A 1 79 ? -17.873 4.833 9.115 1.00 90.44 79 PHE A N 1
ATOM 635 C CA . PHE A 1 79 ? -18.273 3.427 9.048 1.00 90.44 79 PHE A CA 1
ATOM 636 C C . PHE A 1 79 ? -19.203 3.168 7.856 1.00 90.44 79 PHE A C 1
ATOM 638 O O . PHE A 1 79 ? -19.911 4.064 7.392 1.00 90.44 79 PHE A O 1
ATOM 645 N N . GLU A 1 80 ? -19.183 1.940 7.341 1.00 88.75 80 GLU A N 1
ATOM 646 C CA . GLU A 1 80 ? -20.112 1.489 6.298 1.00 88.75 80 GLU A CA 1
ATOM 647 C C . GLU A 1 80 ? -21.546 1.352 6.834 1.00 88.75 80 GLU A C 1
ATOM 649 O O . GLU A 1 80 ? -22.490 1.657 6.109 1.00 88.75 80 GLU A O 1
ATOM 654 N N . ASP A 1 81 ? -21.706 0.936 8.097 1.00 84.31 81 ASP A N 1
ATOM 655 C CA . ASP A 1 81 ? -22.996 0.857 8.794 1.00 84.31 81 ASP A CA 1
ATOM 656 C C . ASP A 1 81 ? -23.173 2.064 9.726 1.00 84.31 81 ASP A C 1
ATOM 658 O O . ASP A 1 81 ? -22.387 2.282 10.649 1.00 84.31 81 ASP A O 1
ATOM 662 N N . GLU A 1 82 ? -24.231 2.842 9.500 1.00 69.38 82 GLU A N 1
ATOM 663 C CA . GLU A 1 82 ? -24.564 4.031 10.294 1.00 69.38 82 GLU A CA 1
ATOM 664 C C . GLU A 1 82 ? -24.978 3.692 11.737 1.00 69.38 82 GLU A C 1
ATOM 666 O O . GLU A 1 82 ? -24.954 4.564 12.604 1.00 69.38 82 GLU A O 1
ATOM 671 N N . ASN A 1 83 ? -25.315 2.428 12.022 1.00 64.81 83 ASN A N 1
ATOM 672 C CA . ASN A 1 83 ? -25.722 1.965 13.352 1.00 64.81 83 ASN A CA 1
ATOM 673 C C . ASN A 1 83 ? -24.551 1.468 14.213 1.00 64.81 83 ASN A C 1
ATOM 675 O O . ASN A 1 83 ? -24.764 0.947 15.315 1.00 64.81 83 ASN A O 1
ATOM 679 N N . GLN A 1 84 ? -23.313 1.572 13.723 1.00 69.19 84 GLN A N 1
ATOM 68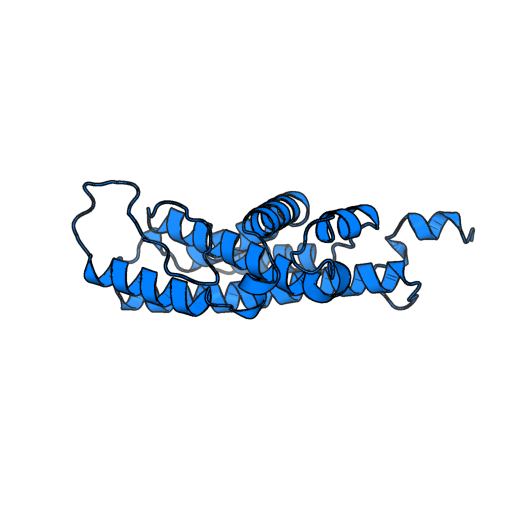0 C CA . GLN A 1 84 ? -22.148 1.102 14.459 1.00 69.19 84 GLN A CA 1
ATOM 681 C C . GLN A 1 84 ? -21.901 2.007 15.674 1.00 69.19 84 GLN A C 1
ATOM 683 O O . GLN A 1 84 ? -21.642 3.202 15.549 1.00 69.19 84 GLN A O 1
ATOM 688 N N . ASN A 1 85 ? -22.038 1.422 16.868 1.00 59.16 85 ASN A N 1
ATOM 689 C CA . ASN A 1 85 ? -22.071 2.177 18.114 1.00 59.16 85 ASN A CA 1
ATOM 690 C C . ASN A 1 85 ? -20.733 2.880 18.390 1.00 59.16 85 ASN A C 1
ATOM 692 O O . ASN A 1 85 ? -19.649 2.336 18.164 1.00 59.16 85 ASN A O 1
ATOM 696 N N . ASP A 1 86 ? -20.854 4.109 18.871 1.00 56.22 86 ASP A N 1
ATOM 697 C CA . ASP A 1 86 ? -19.901 5.181 18.642 1.00 56.22 86 ASP A CA 1
ATOM 698 C C . ASP A 1 86 ? -18.559 4.995 19.375 1.00 56.22 86 ASP A C 1
ATOM 700 O O . ASP A 1 86 ? -18.457 5.078 20.601 1.00 56.22 86 ASP A O 1
ATOM 704 N N . THR A 1 87 ? -17.487 4.820 18.601 1.00 71.31 87 THR A N 1
ATOM 705 C CA . THR A 1 87 ? -16.114 5.097 19.037 1.00 71.31 87 THR A CA 1
ATOM 706 C C . THR A 1 87 ? -15.599 6.370 18.367 1.00 71.31 87 THR A C 1
ATOM 708 O O . THR A 1 87 ? -14.477 6.375 17.859 1.00 71.31 87 THR A O 1
ATOM 711 N N . TYR A 1 88 ? -16.383 7.457 18.348 1.00 81.06 88 TYR A N 1
ATOM 712 C CA . TYR A 1 88 ? -16.031 8.748 17.733 1.00 81.06 88 TYR A CA 1
ATOM 713 C C . TYR A 1 88 ? -14.578 9.161 17.991 1.00 81.06 88 TYR A C 1
ATOM 715 O O . TYR A 1 88 ? -13.847 9.546 17.081 1.00 81.06 88 TYR A O 1
ATOM 723 N N . LYS A 1 89 ? -14.112 9.006 19.239 1.00 88.81 89 LYS A N 1
ATOM 724 C CA . LYS A 1 89 ? -12.726 9.311 19.632 1.00 88.81 89 LYS A CA 1
ATOM 725 C C . LYS A 1 89 ? -11.686 8.429 18.932 1.00 88.81 89 LYS A C 1
ATOM 727 O O . LYS A 1 89 ? -10.617 8.922 18.589 1.00 88.81 89 LYS A O 1
ATOM 732 N N . VAL A 1 90 ? -11.973 7.142 18.740 1.00 91.12 90 VAL A N 1
ATOM 733 C CA . VAL A 1 90 ? -11.086 6.197 18.040 1.00 91.12 90 VAL A CA 1
ATOM 734 C C . VAL A 1 90 ? -11.099 6.474 16.538 1.00 91.12 90 VAL A C 1
ATOM 736 O O . VAL A 1 90 ? -10.038 6.497 15.924 1.00 91.12 90 VAL A O 1
ATOM 739 N N . LEU A 1 91 ? -12.267 6.770 15.960 1.00 91.75 91 LEU A N 1
ATOM 740 C CA . LEU A 1 91 ? -12.397 7.112 14.542 1.00 91.75 91 LEU A CA 1
ATOM 741 C C . LEU A 1 91 ? -11.655 8.415 14.205 1.00 91.75 91 LEU A C 1
ATOM 743 O O . LEU A 1 91 ? -10.866 8.454 13.265 1.00 91.75 91 LEU A O 1
ATOM 747 N N . ALA A 1 92 ? -11.813 9.452 15.033 1.00 91.50 92 ALA A N 1
ATOM 748 C CA . ALA A 1 92 ? -11.064 10.701 14.904 1.00 91.50 92 ALA A CA 1
ATOM 749 C C . ALA A 1 92 ? -9.547 10.492 15.078 1.00 91.50 92 ALA A C 1
ATOM 751 O O . ALA A 1 92 ? -8.739 11.117 14.387 1.00 91.50 92 ALA A O 1
ATOM 752 N N . HIS A 1 93 ? -9.140 9.590 15.980 1.00 93.81 93 HIS A N 1
ATOM 753 C CA . HIS A 1 93 ? -7.734 9.209 16.143 1.00 93.81 93 HIS A CA 1
ATOM 754 C C . HIS A 1 93 ? -7.185 8.512 14.892 1.00 93.81 93 HIS A C 1
ATOM 756 O O . HIS A 1 93 ? -6.110 8.883 14.417 1.00 93.81 93 HIS A O 1
ATOM 762 N N . PHE A 1 94 ? -7.937 7.565 14.323 1.00 93.44 94 PHE A N 1
ATOM 763 C CA . PHE A 1 94 ? -7.602 6.906 13.061 1.00 93.44 94 PHE A CA 1
ATOM 764 C C . PHE A 1 94 ? -7.456 7.926 11.923 1.00 93.44 94 PHE A C 1
ATOM 766 O O . PHE A 1 94 ? -6.395 7.981 11.302 1.00 93.44 94 PHE A O 1
ATOM 773 N N . GLN A 1 95 ? -8.445 8.806 11.729 1.00 93.81 95 GLN A N 1
ATOM 774 C CA . GLN A 1 95 ? -8.415 9.881 10.730 1.00 93.81 95 GLN A CA 1
ATOM 775 C C . GLN A 1 95 ? -7.160 10.751 10.857 1.00 93.81 95 GLN A C 1
ATOM 777 O O . GLN A 1 95 ? -6.432 10.944 9.882 1.00 93.81 95 GLN A O 1
ATOM 782 N N . LYS A 1 96 ? -6.852 11.234 12.066 1.00 92.56 96 LYS A N 1
ATOM 783 C CA . LYS A 1 96 ? -5.676 12.081 12.308 1.00 92.56 96 LYS A CA 1
ATOM 784 C C . LYS A 1 96 ? -4.369 11.364 11.967 1.00 92.56 96 LYS A C 1
ATOM 786 O O . LYS A 1 96 ? -3.436 11.972 11.437 1.00 92.56 96 LYS A O 1
ATOM 791 N N . LYS A 1 97 ? -4.270 10.071 12.284 1.00 92.38 97 LYS A N 1
ATOM 792 C CA . LYS A 1 97 ? -3.083 9.266 11.975 1.00 92.38 97 LYS A CA 1
ATOM 793 C C . LYS A 1 97 ? -2.961 9.018 10.473 1.00 92.38 97 LYS A C 1
ATOM 795 O O . LYS A 1 97 ? -1.885 9.242 9.926 1.00 92.38 97 LYS A O 1
ATOM 800 N N . VAL A 1 98 ? -4.047 8.630 9.806 1.00 92.31 98 VAL A N 1
ATOM 801 C CA . VAL A 1 98 ? -4.086 8.467 8.346 1.00 92.31 98 VAL A CA 1
ATOM 802 C C . VAL A 1 98 ? -3.689 9.763 7.650 1.00 92.31 98 VAL A C 1
ATOM 804 O O . VAL A 1 98 ? -2.826 9.728 6.775 1.00 92.31 98 VAL A O 1
ATOM 807 N N . HIS A 1 99 ? -4.227 10.907 8.077 1.00 90.19 99 HIS A N 1
ATOM 808 C CA . HIS A 1 99 ? -3.840 12.218 7.559 1.00 90.19 99 HIS A CA 1
ATOM 809 C C . HIS A 1 99 ? -2.337 12.465 7.710 1.00 90.19 99 HIS A C 1
ATOM 811 O O . HIS A 1 99 ? -1.657 12.763 6.737 1.00 90.19 99 HIS A O 1
ATOM 817 N N . ARG A 1 100 ? -1.774 12.237 8.902 1.00 87.75 100 ARG A N 1
ATOM 818 C CA . ARG A 1 100 ? -0.332 12.403 9.131 1.00 87.75 100 ARG A CA 1
ATOM 819 C C . ARG A 1 100 ? 0.527 11.530 8.209 1.00 87.75 100 ARG A C 1
ATOM 821 O O . ARG A 1 100 ? 1.610 11.956 7.825 1.00 87.75 100 ARG A O 1
ATOM 828 N N . TYR A 1 101 ? 0.079 10.317 7.887 1.00 82.62 101 TYR A N 1
ATOM 829 C CA . TYR A 1 101 ? 0.816 9.397 7.012 1.00 82.62 101 TYR A CA 1
ATOM 830 C C . TYR A 1 101 ? 0.596 9.646 5.518 1.00 82.62 101 TYR A C 1
ATOM 832 O O . TYR A 1 101 ? 1.433 9.250 4.706 1.00 82.62 101 TYR A O 1
ATOM 840 N N . SER A 1 102 ? -0.523 10.270 5.161 1.00 82.06 102 SER A N 1
ATOM 841 C CA . SER A 1 102 ? -0.855 10.659 3.788 1.00 82.06 102 SER A CA 1
ATOM 842 C C . SER A 1 102 ? -0.392 12.070 3.436 1.00 82.06 102 SER A C 1
ATOM 844 O O . SER A 1 102 ? -0.308 12.388 2.254 1.00 82.06 102 SER A O 1
ATOM 846 N N . TRP A 1 103 ? -0.053 12.889 4.435 1.00 82.94 103 TRP A N 1
ATOM 847 C CA . TRP A 1 103 ? 0.442 14.243 4.242 1.00 82.94 103 TRP A CA 1
ATOM 848 C C . TRP A 1 103 ? 1.748 14.243 3.454 1.00 82.94 103 TRP A C 1
ATOM 850 O O . TRP A 1 103 ? 2.799 13.821 3.944 1.00 82.94 103 TRP A O 1
ATOM 860 N N . ASP A 1 104 ? 1.672 14.756 2.234 1.00 83.75 104 ASP A N 1
ATOM 861 C CA . ASP A 1 104 ? 2.801 14.877 1.329 1.00 83.75 104 ASP A CA 1
ATOM 862 C C . ASP A 1 104 ? 2.567 16.088 0.420 1.00 83.75 104 ASP A C 1
ATOM 864 O O . ASP A 1 104 ? 1.967 16.012 -0.654 1.00 83.75 104 ASP A O 1
ATOM 868 N N . VAL A 1 105 ? 3.033 17.244 0.898 1.00 80.56 105 VAL A N 1
ATOM 869 C CA . VAL A 1 105 ? 2.882 18.534 0.205 1.00 80.56 105 VAL A CA 1
ATOM 870 C C . VAL A 1 105 ? 3.505 18.479 -1.187 1.00 80.56 105 VAL A C 1
ATOM 872 O O . VAL A 1 105 ? 2.973 19.062 -2.131 1.00 80.56 105 VAL A O 1
ATOM 875 N N . LEU A 1 106 ? 4.623 17.766 -1.336 1.00 80.12 106 LEU A N 1
ATOM 876 C CA . LEU A 1 106 ? 5.310 17.656 -2.616 1.00 80.12 106 LEU A CA 1
ATOM 877 C C . LEU A 1 106 ? 4.489 16.819 -3.594 1.00 80.12 106 LEU A C 1
ATOM 879 O O . LEU A 1 106 ? 4.273 17.253 -4.725 1.00 80.12 106 LEU A O 1
ATOM 883 N N . ALA A 1 107 ? 3.962 15.679 -3.150 1.00 80.19 107 ALA A N 1
ATOM 884 C CA . ALA A 1 107 ? 3.032 14.887 -3.943 1.00 80.19 107 ALA A CA 1
ATOM 885 C C . ALA A 1 107 ? 1.799 15.696 -4.367 1.00 80.19 107 ALA A C 1
ATOM 887 O O . ALA A 1 107 ? 1.379 15.633 -5.520 1.00 80.19 107 ALA A O 1
ATOM 888 N N . ALA A 1 108 ? 1.223 16.495 -3.470 1.00 81.06 108 ALA A N 1
ATOM 889 C CA . ALA A 1 108 ? 0.032 17.277 -3.784 1.00 81.06 108 ALA A CA 1
ATOM 890 C C . ALA A 1 108 ? 0.273 18.397 -4.813 1.00 81.06 108 ALA A C 1
ATOM 892 O O . ALA A 1 108 ? -0.628 18.744 -5.588 1.00 81.06 108 ALA A O 1
ATOM 893 N N . LEU A 1 109 ? 1.488 18.953 -4.836 1.00 81.50 109 LEU A N 1
ATOM 894 C CA . LEU A 1 109 ? 1.925 19.910 -5.854 1.00 81.50 109 LEU A CA 1
ATOM 895 C C . LEU A 1 109 ? 2.183 19.236 -7.210 1.00 81.50 109 LEU A C 1
ATOM 897 O O . LEU A 1 109 ? 1.983 19.867 -8.245 1.00 81.50 109 LEU A O 1
ATOM 901 N N . ARG A 1 110 ? 2.608 17.967 -7.214 1.00 80.62 110 ARG A N 1
ATOM 902 C CA . ARG A 1 110 ? 3.028 17.237 -8.423 1.00 80.62 110 ARG A CA 1
ATOM 903 C C . ARG A 1 110 ? 1.901 16.472 -9.113 1.00 80.62 110 ARG A C 1
ATOM 905 O O . ARG A 1 110 ? 1.912 16.377 -10.340 1.00 80.62 110 ARG A O 1
ATOM 912 N N . PHE A 1 111 ? 0.937 15.961 -8.352 1.00 83.62 111 PHE A N 1
ATOM 913 C CA . PHE A 1 111 ? -0.047 14.999 -8.848 1.00 83.62 111 PHE A CA 1
ATOM 914 C C . PHE A 1 111 ? -1.487 15.481 -8.679 1.00 83.62 111 PHE A C 1
ATOM 916 O O . PHE A 1 111 ? -1.845 16.175 -7.716 1.00 83.62 111 PHE A O 1
ATOM 923 N N . TRP A 1 112 ? -2.324 15.109 -9.641 1.00 83.19 112 TRP A N 1
ATOM 924 C CA . TRP A 1 112 ? -3.774 15.158 -9.543 1.00 83.19 112 TRP A CA 1
ATOM 925 C C . TRP A 1 112 ? -4.311 13.889 -8.863 1.00 83.19 112 TRP A C 1
ATOM 927 O O . TRP A 1 112 ? -3.676 12.835 -8.932 1.00 83.19 112 TRP A O 1
ATOM 937 N N . PRO A 1 113 ? -5.492 13.942 -8.221 1.00 83.75 113 PRO A N 1
ATOM 938 C CA . PRO A 1 113 ? -6.148 12.741 -7.700 1.00 83.75 113 PRO A CA 1
ATOM 939 C C . PRO A 1 113 ? -6.343 11.643 -8.758 1.00 83.75 113 PRO A C 1
ATOM 941 O O . PRO A 1 113 ? -6.250 10.457 -8.451 1.00 83.75 113 PRO A O 1
ATOM 944 N N . GLU A 1 114 ? -6.588 12.026 -10.011 1.00 85.81 114 GLU A N 1
ATOM 945 C CA . GLU A 1 114 ? -6.737 11.108 -11.141 1.00 85.81 114 GLU A CA 1
ATOM 946 C C . GLU A 1 114 ? -5.434 10.368 -11.466 1.00 85.81 114 GLU A C 1
ATOM 948 O O . GLU A 1 114 ? -5.490 9.216 -11.892 1.00 85.81 114 GLU A O 1
ATOM 953 N N . ASP A 1 115 ? -4.271 10.983 -11.233 1.00 85.62 115 ASP A N 1
ATOM 954 C CA . ASP A 1 115 ? -2.972 10.332 -11.440 1.00 85.62 115 ASP A CA 1
ATOM 955 C C . ASP A 1 115 ? -2.790 9.180 -10.453 1.00 85.62 115 ASP A C 1
ATOM 957 O O . ASP A 1 115 ? -2.379 8.088 -10.840 1.00 85.62 115 ASP A O 1
ATOM 961 N N . VAL A 1 116 ? -3.186 9.391 -9.191 1.00 88.38 116 VAL A N 1
ATOM 962 C CA . VAL A 1 116 ? -3.143 8.348 -8.155 1.00 88.38 116 VAL A CA 1
ATOM 963 C C . VAL A 1 116 ? -4.083 7.200 -8.520 1.00 88.38 116 VAL A C 1
ATOM 965 O O . VAL A 1 116 ? -3.710 6.041 -8.368 1.00 88.38 116 VAL A O 1
ATOM 968 N N . GLN A 1 117 ? -5.273 7.499 -9.052 1.00 89.75 117 GLN A N 1
ATOM 969 C CA . GLN A 1 117 ? -6.213 6.466 -9.501 1.00 89.75 117 GLN A CA 1
ATOM 970 C C . GLN A 1 117 ? -5.665 5.659 -10.684 1.00 89.75 117 GLN A C 1
ATOM 972 O O . GLN A 1 117 ? -5.838 4.443 -10.731 1.00 89.75 117 GLN A O 1
ATOM 977 N N . ASN A 1 118 ? -5.011 6.318 -11.643 1.00 89.06 118 ASN A N 1
ATOM 978 C CA . ASN A 1 118 ? -4.399 5.631 -12.778 1.00 89.06 118 ASN A CA 1
ATOM 979 C C . ASN A 1 118 ? -3.250 4.730 -12.315 1.00 89.06 118 ASN A C 1
ATOM 981 O O . ASN A 1 118 ? -3.166 3.587 -12.757 1.00 89.06 118 ASN A O 1
ATOM 985 N N . ALA A 1 119 ? -2.419 5.210 -11.388 1.00 91.06 119 ALA A N 1
ATOM 986 C CA . ALA A 1 119 ? -1.353 4.414 -10.795 1.00 91.06 119 ALA A CA 1
ATOM 987 C C . ALA A 1 119 ? -1.895 3.243 -9.956 1.00 91.06 119 ALA A C 1
ATOM 989 O O . ALA A 1 119 ? -1.345 2.150 -10.027 1.00 91.06 119 ALA A O 1
ATOM 990 N N . GLU A 1 120 ? -2.999 3.418 -9.219 1.00 93.56 120 GLU A N 1
ATOM 991 C CA . GLU A 1 120 ? -3.694 2.310 -8.544 1.00 93.56 120 GLU A CA 1
ATOM 992 C C . GLU A 1 120 ? -4.150 1.252 -9.556 1.00 93.56 120 GLU A C 1
ATOM 994 O O . GLU A 1 120 ? -3.852 0.075 -9.379 1.00 93.56 120 GLU A O 1
ATOM 999 N N . ASN A 1 121 ? -4.794 1.666 -10.652 1.00 93.12 121 ASN A N 1
ATOM 1000 C CA . ASN A 1 121 ? -5.244 0.747 -11.700 1.00 93.12 121 ASN A CA 1
ATOM 1001 C C . ASN A 1 121 ? -4.071 0.017 -12.372 1.00 93.12 121 ASN A C 1
ATOM 1003 O O . ASN A 1 121 ? -4.176 -1.171 -12.680 1.00 93.12 121 ASN A O 1
ATOM 1007 N N . PHE A 1 122 ? -2.959 0.720 -12.599 1.00 93.25 122 PHE A N 1
ATOM 1008 C CA . PHE A 1 122 ? -1.727 0.119 -13.095 1.00 93.25 122 PHE A CA 1
ATOM 1009 C C . PHE A 1 122 ? -1.208 -0.942 -12.118 1.00 93.25 122 PHE A C 1
ATOM 1011 O O . PHE A 1 122 ? -0.946 -2.068 -12.530 1.00 93.25 122 PHE A O 1
ATOM 1018 N N . LEU A 1 123 ? -1.119 -0.628 -10.822 1.00 95.56 123 LEU A N 1
ATOM 1019 C CA . LEU A 1 123 ? -0.673 -1.589 -9.812 1.00 95.56 123 LEU A CA 1
ATOM 1020 C C . LEU A 1 123 ? -1.607 -2.799 -9.708 1.00 95.56 123 LEU A C 1
ATOM 1022 O O . LEU A 1 123 ? -1.115 -3.917 -9.649 1.00 95.56 123 LEU A O 1
ATOM 1026 N N . ASP A 1 124 ? -2.927 -2.614 -9.729 1.00 95.81 124 ASP A N 1
ATOM 1027 C CA . ASP A 1 124 ? -3.880 -3.733 -9.676 1.00 95.81 124 ASP A CA 1
ATOM 1028 C C . ASP A 1 124 ? -3.762 -4.656 -10.909 1.00 95.81 124 ASP A C 1
ATOM 1030 O O . ASP A 1 124 ? -3.990 -5.863 -10.800 1.00 95.81 124 ASP A O 1
ATOM 1034 N N . LYS A 1 125 ? -3.386 -4.110 -12.074 1.00 95.00 125 LYS A N 1
ATOM 1035 C CA . LYS A 1 125 ? -3.159 -4.872 -13.313 1.00 95.00 125 LYS A CA 1
ATOM 1036 C C . LYS A 1 125 ? -1.806 -5.591 -13.312 1.00 95.00 125 LYS A C 1
ATOM 1038 O O . LYS A 1 125 ? -1.754 -6.779 -13.620 1.00 95.00 125 LYS A O 1
ATOM 1043 N N . THR A 1 126 ? -0.732 -4.867 -13.014 1.00 94.12 126 THR A N 1
ATOM 1044 C CA . THR A 1 126 ? 0.657 -5.317 -13.213 1.00 94.12 126 THR A CA 1
ATOM 1045 C C . THR A 1 126 ? 1.215 -6.032 -11.983 1.00 94.12 126 THR A C 1
ATOM 1047 O O . THR A 1 126 ? 1.978 -6.986 -12.102 1.00 94.12 126 THR A O 1
ATOM 1050 N N . PHE A 1 127 ? 0.795 -5.608 -10.791 1.00 96.00 127 PHE A N 1
ATOM 1051 C CA . PHE A 1 127 ? 1.241 -6.131 -9.500 1.00 96.00 127 PHE A CA 1
ATOM 1052 C C . PHE A 1 127 ? 0.047 -6.445 -8.577 1.00 96.00 127 PHE A C 1
ATOM 1054 O O . PHE A 1 127 ? -0.042 -5.890 -7.472 1.00 96.00 127 PHE A O 1
ATOM 1061 N N . PRO A 1 128 ? -0.879 -7.344 -8.968 1.00 96.25 128 PRO A N 1
ATOM 1062 C CA . PRO A 1 128 ? -2.046 -7.686 -8.145 1.00 96.25 128 PRO A CA 1
ATOM 1063 C C . PRO A 1 128 ? -1.660 -8.196 -6.741 1.00 96.25 128 PRO A C 1
ATOM 1065 O O . PRO A 1 128 ? -2.440 -8.104 -5.787 1.00 96.25 128 PRO A O 1
ATOM 1068 N N . GLU A 1 129 ? -0.432 -8.693 -6.583 1.00 97.75 129 GLU A N 1
ATOM 1069 C CA . GLU A 1 129 ? 0.180 -9.064 -5.312 1.00 97.75 129 GLU A CA 1
ATOM 1070 C C . GLU A 1 129 ? 0.203 -7.937 -4.270 1.00 97.75 129 GLU A C 1
ATOM 1072 O O . GLU A 1 129 ? 0.167 -8.233 -3.077 1.00 97.75 129 GLU A O 1
ATOM 1077 N N . VAL A 1 130 ? 0.216 -6.658 -4.665 1.00 98.06 130 VAL A N 1
ATOM 1078 C CA . VAL A 1 130 ? 0.218 -5.521 -3.724 1.00 98.06 130 VAL A CA 1
ATOM 1079 C C . VAL A 1 130 ? -0.972 -5.601 -2.772 1.00 98.06 130 VAL A C 1
ATOM 1081 O O . VAL A 1 130 ? -0.809 -5.533 -1.550 1.00 98.06 130 VAL A O 1
ATOM 1084 N N . ARG A 1 131 ? -2.174 -5.805 -3.321 1.00 97.50 131 ARG A N 1
ATOM 1085 C CA . ARG A 1 131 ? -3.408 -5.928 -2.537 1.00 97.50 131 ARG A CA 1
ATOM 1086 C C . ARG A 1 131 ? -3.375 -7.184 -1.664 1.00 97.50 131 ARG A C 1
ATOM 1088 O O . ARG A 1 131 ? -3.708 -7.128 -0.480 1.00 97.50 131 ARG A O 1
ATOM 1095 N N . GLN A 1 132 ? -2.892 -8.293 -2.223 1.00 97.19 132 GLN A N 1
ATOM 1096 C CA . GLN A 1 132 ? -2.780 -9.576 -1.524 1.00 97.19 132 GLN A CA 1
ATOM 1097 C C . GLN A 1 132 ? -1.832 -9.491 -0.321 1.00 97.19 132 GLN A C 1
ATOM 1099 O O . GLN A 1 132 ? -2.138 -10.036 0.737 1.00 97.19 132 GLN A O 1
ATOM 1104 N N . LEU A 1 133 ? -0.718 -8.765 -0.431 1.00 98.12 133 LEU A N 1
ATOM 1105 C CA . LEU A 1 133 ? 0.238 -8.573 0.661 1.00 98.12 133 LEU A CA 1
ATOM 1106 C C . LEU A 1 133 ? -0.378 -7.811 1.840 1.00 98.12 133 LEU A C 1
ATOM 1108 O O . LEU A 1 133 ? -0.223 -8.239 2.987 1.00 98.12 133 LEU A O 1
ATOM 1112 N N . PHE A 1 134 ? -1.132 -6.738 1.579 1.00 97.81 134 PHE A N 1
ATOM 1113 C CA . PHE A 1 134 ? -1.869 -6.038 2.636 1.00 97.81 134 PHE A CA 1
ATOM 1114 C C . PHE A 1 134 ? -2.930 -6.938 3.280 1.00 97.81 134 PHE A C 1
ATOM 1116 O O . PHE A 1 134 ? -2.970 -7.056 4.505 1.00 97.81 134 PHE A O 1
ATOM 1123 N N . GLN A 1 135 ? -3.731 -7.642 2.478 1.00 96.19 135 GLN A N 1
ATOM 1124 C CA . GLN A 1 135 ? -4.748 -8.576 2.977 1.00 96.19 135 GLN A CA 1
ATOM 1125 C C . GLN A 1 135 ? -4.145 -9.687 3.843 1.00 96.19 135 GLN A C 1
ATOM 1127 O O . GLN A 1 135 ? -4.654 -9.978 4.928 1.00 96.19 135 GLN A O 1
ATOM 1132 N N . LEU A 1 136 ? -3.039 -10.291 3.398 1.00 95.75 136 LEU A N 1
ATOM 1133 C CA . LEU A 1 136 ? -2.307 -11.304 4.156 1.00 95.75 136 LEU A CA 1
ATOM 1134 C C . LEU A 1 136 ? -1.799 -10.734 5.474 1.00 95.75 136 LEU A C 1
ATOM 1136 O O . LEU A 1 136 ? -1.964 -11.387 6.506 1.00 95.75 136 LEU A O 1
ATOM 1140 N N . LYS A 1 137 ? -1.244 -9.515 5.462 1.00 96.25 137 LYS A N 1
ATOM 1141 C CA . LYS A 1 137 ? -0.745 -8.891 6.686 1.00 96.25 137 LYS A CA 1
ATOM 1142 C C . LYS A 1 137 ? -1.862 -8.640 7.690 1.00 96.25 137 LYS A C 1
ATOM 1144 O O . LYS A 1 137 ? -1.735 -8.962 8.869 1.00 96.25 137 LYS A O 1
ATOM 1149 N N . TYR A 1 138 ? -2.976 -8.095 7.229 1.00 95.31 138 TYR A N 1
ATOM 1150 C CA . TYR A 1 138 ? -4.118 -7.796 8.082 1.00 95.31 138 TYR A CA 1
ATOM 1151 C C . TYR A 1 138 ? -4.807 -9.056 8.610 1.00 95.31 138 TYR A C 1
ATOM 1153 O O . TYR A 1 138 ? -5.248 -9.086 9.763 1.00 95.31 138 TYR A O 1
ATOM 1161 N N . LYS A 1 139 ? -4.825 -10.130 7.813 1.00 94.12 139 LYS A N 1
ATOM 1162 C CA . LYS A 1 139 ? -5.275 -11.455 8.246 1.00 94.12 139 LYS A CA 1
ATOM 1163 C C . LYS A 1 139 ? -4.344 -12.064 9.294 1.00 94.12 139 LYS A C 1
ATOM 1165 O O . LYS A 1 139 ? -4.835 -12.604 10.278 1.00 94.12 139 LYS A O 1
ATOM 1170 N N . GLU A 1 140 ? -3.026 -11.971 9.107 1.00 94.19 140 GLU A N 1
ATOM 1171 C CA . GLU A 1 140 ? -2.019 -12.427 10.079 1.00 94.19 140 GLU A CA 1
ATOM 1172 C C . GLU A 1 140 ? -2.190 -11.727 11.433 1.00 94.19 140 GLU A C 1
ATOM 1174 O O . GLU A 1 140 ? -2.100 -12.362 12.479 1.00 94.19 140 GLU A O 1
ATOM 1179 N N . MET A 1 141 ? -2.490 -10.428 11.411 1.00 93.81 141 MET A N 1
ATOM 1180 C CA . MET A 1 141 ? -2.746 -9.630 12.611 1.00 93.81 141 MET A CA 1
ATOM 1181 C C . MET A 1 141 ? -4.118 -9.882 13.249 1.00 93.81 141 MET A C 1
ATOM 1183 O O . MET A 1 141 ? -4.410 -9.285 14.287 1.00 93.81 141 MET A O 1
ATOM 1187 N N . GLU A 1 142 ? -4.956 -10.713 12.623 1.00 94.06 142 GLU A N 1
ATOM 1188 C CA . GLU A 1 142 ? -6.321 -11.032 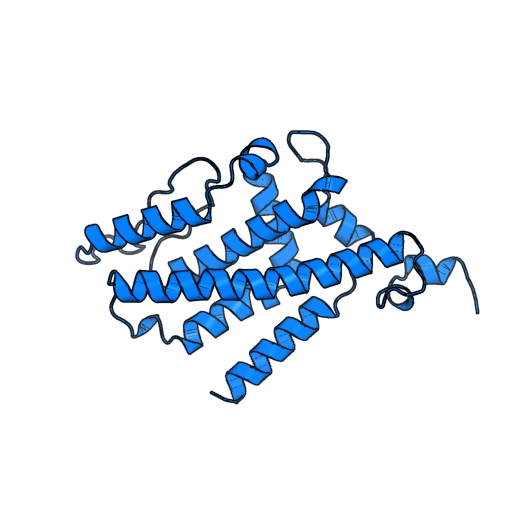13.042 1.00 94.06 142 GLU A CA 1
ATOM 1189 C C . GLU A 1 142 ? -7.163 -9.786 13.369 1.00 94.06 142 GLU A C 1
ATOM 1191 O O . GLU A 1 142 ? -7.931 -9.780 14.330 1.00 94.06 142 GLU A O 1
ATOM 1196 N N . ILE A 1 143 ? -7.032 -8.720 12.567 1.00 90.62 143 ILE A N 1
ATOM 1197 C CA . ILE A 1 143 ? -7.632 -7.403 12.861 1.00 90.62 143 ILE A CA 1
ATOM 1198 C C . ILE A 1 143 ? -9.143 -7.504 13.090 1.00 90.62 143 ILE A C 1
ATOM 1200 O O . ILE A 1 143 ? -9.646 -6.901 14.030 1.00 90.62 143 ILE A O 1
ATOM 1204 N N . CYS A 1 144 ? -9.855 -8.330 12.315 1.00 87.25 144 CYS A N 1
ATOM 1205 C CA . CYS A 1 144 ? -11.301 -8.533 12.473 1.00 87.25 144 CYS A CA 1
ATOM 1206 C C . CYS A 1 144 ? -11.713 -9.078 13.853 1.00 87.25 144 CYS A C 1
ATOM 1208 O O . CYS A 1 144 ? -12.886 -9.002 14.208 1.00 87.25 144 CYS A O 1
ATOM 1210 N N . LYS A 1 145 ? -10.782 -9.690 14.599 1.00 90.44 145 LYS A N 1
ATOM 1211 C CA . LYS A 1 145 ? -11.012 -10.227 15.948 1.00 90.44 145 LYS A CA 1
ATOM 1212 C C . LYS A 1 145 ? -10.596 -9.248 17.047 1.00 90.44 145 LYS A C 1
ATOM 1214 O O . LYS A 1 145 ? -10.927 -9.476 18.209 1.00 90.44 145 LYS A O 1
ATOM 1219 N N . LYS A 1 146 ? -9.845 -8.197 16.707 1.00 90.00 146 LYS A N 1
ATOM 1220 C CA . LYS A 1 146 ? -9.388 -7.189 17.663 1.00 90.00 146 LYS A CA 1
ATOM 1221 C C . LYS A 1 146 ? -10.474 -6.127 17.881 1.00 90.00 146 LYS A C 1
ATOM 1223 O O . LYS A 1 146 ? -11.202 -5.798 16.944 1.00 90.00 146 LYS A O 1
ATOM 1228 N N . PRO A 1 147 ? -10.590 -5.569 19.097 1.00 89.94 147 PRO A N 1
ATOM 1229 C CA . PRO A 1 147 ? -11.467 -4.430 19.335 1.00 89.94 147 PRO A CA 1
ATOM 1230 C C . PRO A 1 147 ? -10.990 -3.204 18.547 1.00 89.94 147 PRO A C 1
ATOM 1232 O O . PRO A 1 147 ? -9.790 -2.966 18.407 1.00 89.94 147 PRO A O 1
ATOM 1235 N N . PHE A 1 148 ? -11.928 -2.390 18.063 1.00 89.81 148 PHE A N 1
ATOM 1236 C CA . PHE A 1 148 ? -11.592 -1.118 17.430 1.00 89.81 148 PHE A CA 1
ATOM 1237 C C . PHE A 1 148 ? -11.331 -0.047 18.498 1.00 89.81 148 PHE A C 1
ATOM 1239 O O . PHE A 1 148 ? -12.224 0.688 18.913 1.00 89.81 148 PHE A O 1
ATOM 1246 N N . ASP A 1 149 ? -10.090 0.003 18.978 1.00 91.69 149 ASP A N 1
ATOM 1247 C CA . ASP A 1 149 ? -9.614 0.970 19.966 1.00 91.69 149 ASP A CA 1
ATOM 1248 C C . ASP A 1 149 ? -8.346 1.708 19.495 1.00 91.69 149 ASP A C 1
ATOM 1250 O O . ASP A 1 149 ? -7.796 1.447 18.418 1.00 91.69 149 ASP A O 1
ATOM 1254 N N . MET A 1 150 ? -7.879 2.678 20.290 1.00 92.50 150 MET A N 1
ATOM 1255 C CA . MET A 1 150 ? -6.700 3.489 19.948 1.00 92.50 150 MET A CA 1
ATOM 1256 C C . MET A 1 150 ? -5.424 2.648 19.830 1.00 92.50 150 MET A C 1
ATOM 1258 O O . MET A 1 150 ? -4.589 2.919 18.968 1.00 92.50 150 MET A O 1
ATOM 1262 N N . LYS A 1 151 ? -5.275 1.624 20.679 1.00 93.94 151 LYS A N 1
ATOM 1263 C CA . LYS A 1 151 ? -4.090 0.763 20.697 1.00 93.94 151 LYS A CA 1
ATOM 1264 C C . LYS A 1 151 ? -4.031 -0.087 19.431 1.00 93.94 151 LYS A C 1
ATOM 1266 O O . LYS A 1 151 ? -3.017 -0.091 18.742 1.00 93.94 151 LYS A O 1
ATOM 1271 N N . THR A 1 152 ? -5.133 -0.748 19.098 1.00 93.12 152 THR A N 1
ATOM 1272 C CA . THR A 1 152 ? -5.278 -1.553 17.884 1.00 93.12 152 THR A CA 1
ATOM 1273 C C . THR A 1 152 ? -5.093 -0.690 16.643 1.00 93.12 152 THR A C 1
ATOM 1275 O O . THR A 1 152 ? -4.371 -1.082 15.730 1.00 93.12 152 THR A O 1
ATOM 1278 N N . THR A 1 153 ? -5.664 0.517 16.633 1.00 92.56 153 THR A N 1
ATOM 1279 C CA . THR A 1 153 ? -5.455 1.495 15.557 1.00 92.56 153 THR A CA 1
ATOM 1280 C C . THR A 1 153 ? -3.970 1.800 15.346 1.00 92.56 153 THR A C 1
ATOM 1282 O O . THR A 1 153 ? -3.479 1.730 14.219 1.00 92.56 153 THR A O 1
ATOM 1285 N N . ASP A 1 154 ? -3.238 2.100 16.419 1.00 95.44 154 ASP A N 1
ATOM 1286 C CA . ASP A 1 154 ? -1.813 2.423 16.336 1.00 95.44 154 ASP A CA 1
ATOM 1287 C C . ASP A 1 154 ? -0.965 1.222 15.889 1.00 95.44 154 ASP A C 1
ATOM 1289 O O . ASP A 1 154 ? -0.098 1.375 15.025 1.00 95.44 154 ASP A O 1
ATOM 1293 N N . GLU A 1 155 ? -1.238 0.023 16.413 1.00 95.31 155 GLU A N 1
ATOM 1294 C CA . GLU A 1 155 ? -0.561 -1.218 16.010 1.00 95.31 155 GLU A CA 1
ATOM 1295 C C . GLU A 1 155 ? -0.744 -1.509 14.516 1.00 95.31 155 GLU A C 1
ATOM 1297 O O . GLU A 1 155 ? 0.208 -1.836 13.802 1.00 95.31 155 GLU A O 1
ATOM 1302 N N . VAL A 1 156 ? -1.978 -1.392 14.033 1.00 94.88 156 VAL A N 1
ATOM 1303 C CA . VAL A 1 156 ? -2.330 -1.715 12.652 1.00 94.88 156 VAL A CA 1
ATOM 1304 C C . VAL A 1 156 ? -1.771 -0.686 11.673 1.00 94.88 156 VAL A C 1
ATOM 1306 O O . VAL A 1 156 ? -1.259 -1.062 10.618 1.00 94.88 156 VAL A O 1
ATOM 1309 N N . LEU A 1 157 ? -1.791 0.600 12.026 1.00 95.44 157 LEU A N 1
ATOM 1310 C CA . LEU A 1 157 ? -1.178 1.638 11.199 1.00 95.44 157 LEU A CA 1
ATOM 1311 C C . LEU A 1 157 ? 0.351 1.513 11.154 1.00 95.44 157 LEU A C 1
ATOM 1313 O O . LEU A 1 157 ? 0.946 1.713 10.095 1.00 95.44 157 LEU A O 1
ATOM 1317 N N . ALA A 1 158 ? 0.997 1.111 12.252 1.00 95.50 158 ALA A N 1
ATOM 1318 C CA . ALA A 1 158 ? 2.426 0.800 12.238 1.00 95.50 158 ALA A CA 1
ATOM 1319 C C . ALA A 1 158 ? 2.744 -0.372 11.289 1.00 95.50 158 ALA A C 1
ATOM 1321 O O . ALA A 1 158 ? 3.693 -0.304 10.502 1.00 95.50 158 ALA A O 1
ATOM 1322 N N . ALA A 1 159 ? 1.920 -1.425 11.303 1.00 95.50 159 ALA A N 1
ATOM 1323 C CA . ALA A 1 159 ? 2.066 -2.551 10.385 1.00 95.50 159 ALA A CA 1
ATOM 1324 C C . ALA A 1 159 ? 1.807 -2.168 8.921 1.00 95.50 159 ALA A C 1
ATOM 1326 O O . ALA A 1 159 ? 2.528 -2.637 8.039 1.00 95.50 159 ALA A O 1
ATOM 1327 N N . PHE A 1 160 ? 0.833 -1.292 8.657 1.00 95.81 160 PHE A N 1
ATOM 1328 C CA . PHE A 1 160 ? 0.606 -0.705 7.335 1.00 95.81 160 PHE A CA 1
ATOM 1329 C C . PHE A 1 160 ? 1.862 0.009 6.818 1.00 95.81 160 PHE A C 1
ATOM 1331 O O . PHE A 1 160 ? 2.293 -0.274 5.703 1.00 95.81 160 PHE A O 1
ATOM 1338 N N . ILE A 1 161 ? 2.491 0.871 7.626 1.00 95.25 161 ILE A N 1
ATOM 1339 C CA . ILE A 1 161 ? 3.695 1.622 7.224 1.00 95.25 161 ILE A CA 1
ATOM 1340 C C . ILE A 1 161 ? 4.843 0.680 6.869 1.00 95.25 161 ILE A C 1
ATOM 1342 O O . ILE A 1 161 ? 5.495 0.867 5.844 1.00 95.25 161 ILE A O 1
ATOM 1346 N N . ASN A 1 162 ? 5.075 -0.341 7.697 1.00 96.38 162 ASN A N 1
ATOM 1347 C CA . ASN A 1 162 ? 6.126 -1.321 7.445 1.00 96.38 162 ASN A CA 1
ATOM 1348 C C . ASN A 1 162 ? 5.851 -2.108 6.151 1.00 96.38 162 ASN A C 1
ATOM 1350 O O . ASN A 1 162 ? 6.698 -2.184 5.265 1.00 96.38 162 ASN A O 1
ATOM 1354 N N . THR A 1 163 ? 4.623 -2.609 6.000 1.00 97.12 163 THR A N 1
ATOM 1355 C CA . THR A 1 163 ? 4.192 -3.380 4.823 1.00 97.12 163 THR A CA 1
ATOM 1356 C C . THR A 1 163 ? 4.315 -2.558 3.545 1.00 97.12 163 THR A C 1
ATOM 1358 O O . THR A 1 163 ? 4.922 -3.018 2.581 1.00 97.12 163 THR A O 1
ATOM 1361 N N . ARG A 1 164 ? 3.844 -1.304 3.564 1.00 96.31 164 ARG A N 1
ATOM 1362 C CA . ARG A 1 164 ? 4.036 -0.346 2.472 1.00 96.31 164 ARG A CA 1
ATOM 1363 C C . ARG A 1 164 ? 5.513 -0.194 2.124 1.00 96.31 164 ARG A C 1
ATOM 1365 O O . ARG A 1 164 ? 5.844 -0.256 0.950 1.00 96.31 164 ARG A O 1
ATOM 1372 N N . GLY A 1 165 ? 6.390 0.007 3.109 1.00 96.31 165 GLY A N 1
ATOM 1373 C CA . GLY A 1 165 ? 7.824 0.189 2.866 1.00 96.31 165 GLY A CA 1
ATOM 1374 C C . GLY A 1 165 ? 8.471 -1.019 2.182 1.00 96.31 165 GLY A C 1
ATOM 1375 O O . GLY A 1 165 ? 9.274 -0.854 1.265 1.00 96.31 165 GLY A O 1
ATOM 1376 N N . ILE A 1 166 ? 8.081 -2.233 2.581 1.00 97.31 166 ILE A N 1
ATOM 1377 C CA . ILE A 1 166 ? 8.557 -3.479 1.965 1.00 97.31 166 ILE A CA 1
ATOM 1378 C C . ILE A 1 166 ? 8.049 -3.604 0.520 1.00 97.31 166 ILE A C 1
ATOM 1380 O O . ILE A 1 166 ? 8.843 -3.869 -0.382 1.00 97.31 166 ILE A O 1
ATOM 1384 N N . ILE A 1 167 ? 6.751 -3.377 0.294 1.00 97.94 167 ILE A N 1
ATOM 1385 C CA . ILE A 1 167 ? 6.134 -3.434 -1.041 1.00 97.94 167 ILE A CA 1
ATOM 1386 C C . ILE A 1 167 ? 6.749 -2.383 -1.967 1.00 97.94 167 ILE A C 1
ATOM 1388 O O . ILE A 1 167 ? 7.156 -2.704 -3.080 1.00 97.94 167 ILE A O 1
ATOM 1392 N N . TYR A 1 168 ? 6.864 -1.141 -1.494 1.00 96.12 168 TYR A N 1
ATOM 1393 C CA . TYR A 1 168 ? 7.469 -0.043 -2.241 1.00 96.12 168 TYR A CA 1
ATOM 1394 C C . TYR A 1 168 ? 8.892 -0.384 -2.669 1.00 96.12 168 TYR A C 1
ATOM 1396 O O . TYR A 1 168 ? 9.241 -0.186 -3.826 1.00 96.12 168 TYR A O 1
ATOM 1404 N N . LYS A 1 169 ? 9.702 -0.964 -1.777 1.00 95.75 169 LYS A N 1
ATOM 1405 C CA . LYS A 1 169 ? 11.058 -1.397 -2.125 1.00 95.75 169 LYS A CA 1
ATOM 1406 C C . LYS A 1 169 ? 11.061 -2.469 -3.220 1.00 95.75 169 LYS A C 1
ATOM 1408 O O . LYS A 1 169 ? 11.888 -2.399 -4.122 1.00 95.75 169 LYS A O 1
ATOM 1413 N N . ALA A 1 170 ? 10.152 -3.443 -3.155 1.00 96.31 170 ALA A N 1
ATOM 1414 C CA . ALA A 1 170 ? 10.039 -4.488 -4.174 1.00 96.31 170 ALA A CA 1
ATOM 1415 C C . ALA A 1 170 ? 9.665 -3.909 -5.550 1.00 96.31 170 ALA A C 1
ATOM 1417 O O . ALA A 1 170 ? 10.329 -4.215 -6.539 1.00 96.31 170 ALA A O 1
ATOM 1418 N N . ILE A 1 171 ? 8.662 -3.024 -5.598 1.00 94.81 171 ILE A N 1
ATOM 1419 C CA . ILE A 1 171 ? 8.238 -2.341 -6.832 1.00 94.81 171 ILE A CA 1
ATOM 1420 C C . ILE A 1 171 ? 9.352 -1.436 -7.349 1.00 94.81 171 ILE A C 1
ATOM 1422 O O . ILE A 1 171 ? 9.713 -1.518 -8.514 1.00 94.81 171 ILE A O 1
ATOM 1426 N N . SER A 1 172 ? 9.951 -0.622 -6.480 1.00 91.81 172 SER A N 1
ATOM 1427 C CA . SER A 1 172 ? 11.033 0.291 -6.849 1.00 91.81 172 SER A CA 1
ATOM 1428 C C . SER A 1 172 ? 12.221 -0.448 -7.462 1.00 91.81 172 SER A C 1
ATOM 1430 O O . SER A 1 172 ? 12.758 0.003 -8.470 1.00 91.81 172 SER A O 1
ATOM 1432 N N . ASN A 1 173 ? 12.590 -1.610 -6.913 1.00 91.50 173 ASN A N 1
ATOM 1433 C CA . ASN A 1 173 ? 13.619 -2.463 -7.499 1.00 91.50 173 ASN A CA 1
ATOM 1434 C C . ASN A 1 173 ? 13.207 -2.986 -8.885 1.00 91.50 173 ASN A C 1
ATOM 1436 O O . ASN A 1 173 ? 14.005 -2.915 -9.813 1.00 91.50 173 ASN A O 1
ATOM 1440 N N . SER A 1 174 ? 11.978 -3.493 -9.033 1.00 91.75 174 SER A N 1
ATOM 1441 C CA . SER A 1 174 ? 11.454 -3.981 -10.319 1.00 91.75 174 SER A CA 1
ATOM 1442 C C . SER A 1 174 ? 11.457 -2.883 -11.388 1.00 91.75 174 SER A C 1
ATOM 1444 O O . SER A 1 174 ? 12.028 -3.072 -12.463 1.00 91.75 174 SER A O 1
ATOM 1446 N N . THR A 1 175 ? 10.916 -1.703 -11.075 1.00 89.19 175 THR A N 1
ATOM 1447 C CA . THR A 1 175 ? 10.893 -0.549 -11.983 1.00 89.19 175 THR A CA 1
ATOM 1448 C C . THR A 1 175 ? 12.304 -0.062 -12.305 1.00 89.19 175 THR A C 1
ATOM 1450 O O . THR A 1 175 ? 12.629 0.152 -13.465 1.00 89.19 175 THR A O 1
ATOM 1453 N N . SER A 1 176 ? 13.192 0.053 -11.312 1.00 88.06 176 SER A N 1
ATOM 1454 C CA . SER A 1 176 ? 14.559 0.530 -11.554 1.00 88.06 176 SER A CA 1
ATOM 1455 C C . SER A 1 176 ? 15.368 -0.415 -12.446 1.00 88.06 176 SER A C 1
ATOM 1457 O O . SER A 1 176 ? 16.141 0.057 -13.282 1.00 88.06 176 SER A O 1
ATOM 1459 N N . GLU A 1 177 ? 15.217 -1.729 -12.273 1.00 90.56 177 GLU A N 1
ATOM 1460 C CA . GLU A 1 177 ? 15.837 -2.735 -13.139 1.00 90.56 177 GLU A CA 1
ATOM 1461 C C . GLU A 1 177 ? 15.265 -2.652 -14.558 1.00 90.56 177 GLU A C 1
ATOM 1463 O O . GLU A 1 177 ? 16.016 -2.564 -15.525 1.00 90.56 177 GLU A O 1
ATOM 1468 N N . SER A 1 178 ? 13.941 -2.576 -14.684 1.00 89.31 178 SER A N 1
ATOM 1469 C CA . SER A 1 178 ? 13.259 -2.480 -15.980 1.00 89.31 178 SER A CA 1
ATOM 1470 C C . SER A 1 178 ? 13.683 -1.234 -16.759 1.00 89.31 178 SER A C 1
ATOM 1472 O O . SER A 1 178 ? 14.154 -1.339 -17.890 1.00 89.31 178 SER A O 1
ATOM 1474 N N . SER A 1 179 ? 13.639 -0.065 -16.118 1.00 85.31 179 SER A N 1
ATOM 1475 C CA . SER A 1 179 ? 14.136 1.190 -16.681 1.00 85.31 179 SER A CA 1
ATOM 1476 C C . SER A 1 179 ? 15.611 1.082 -17.094 1.00 85.31 179 SER A C 1
ATOM 1478 O O . SER A 1 179 ? 15.973 1.453 -18.209 1.00 85.31 179 SER A O 1
ATOM 1480 N N . SER A 1 180 ? 16.478 0.521 -16.241 1.00 85.75 180 SER A N 1
ATOM 1481 C CA . SER A 1 180 ? 17.907 0.355 -16.561 1.00 85.75 180 SER A CA 1
ATOM 1482 C C . SER A 1 180 ? 18.123 -0.518 -17.799 1.00 85.75 180 SER A C 1
ATOM 1484 O O . SER A 1 180 ? 18.942 -0.179 -18.655 1.00 85.75 180 SER A O 1
ATOM 1486 N N . ALA A 1 181 ? 17.380 -1.621 -17.912 1.00 86.75 181 ALA A N 1
ATOM 1487 C CA . ALA A 1 181 ? 17.407 -2.496 -19.077 1.00 86.75 181 ALA A CA 1
ATOM 1488 C C . ALA A 1 181 ? 16.996 -1.757 -20.360 1.00 86.75 181 ALA A C 1
ATOM 1490 O O . ALA A 1 181 ? 17.700 -1.849 -21.366 1.00 86.75 181 ALA A O 1
ATOM 1491 N N . LEU A 1 182 ? 15.915 -0.971 -20.315 1.00 82.69 182 LEU A N 1
ATOM 1492 C CA . LEU A 1 182 ? 15.429 -0.187 -21.458 1.00 82.69 182 LEU A CA 1
ATOM 1493 C C . LEU A 1 182 ? 16.429 0.882 -21.924 1.00 82.69 182 LEU A C 1
ATOM 1495 O O . LEU A 1 182 ? 16.518 1.158 -23.119 1.00 82.69 182 LEU A O 1
ATOM 1499 N N . TYR A 1 183 ? 17.236 1.430 -21.011 1.00 83.38 183 TYR A N 1
ATOM 1500 C CA . TYR A 1 183 ? 18.341 2.340 -21.339 1.00 83.38 183 TYR A CA 1
ATOM 1501 C C . TYR A 1 183 ? 19.652 1.622 -21.716 1.00 83.38 183 TYR A C 1
ATOM 1503 O O . TYR A 1 183 ? 20.698 2.261 -21.831 1.00 83.38 183 TYR A O 1
ATOM 1511 N N . GLY A 1 184 ? 19.611 0.306 -21.947 1.00 82.88 184 GLY A N 1
ATOM 1512 C CA . GLY A 1 184 ? 20.728 -0.463 -22.495 1.00 82.88 184 GLY A CA 1
ATOM 1513 C C . GLY A 1 184 ? 21.709 -1.016 -21.460 1.00 82.88 184 GLY A C 1
ATOM 1514 O O . GLY A 1 184 ? 22.800 -1.448 -21.834 1.00 82.88 184 GLY A O 1
ATOM 1515 N N . ASN A 1 185 ? 21.362 -1.023 -20.169 1.00 84.75 185 ASN A N 1
ATOM 1516 C CA . ASN A 1 185 ? 22.234 -1.596 -19.149 1.00 84.75 185 ASN A CA 1
ATOM 1517 C C . ASN A 1 185 ? 22.204 -3.136 -19.170 1.00 84.75 185 ASN A C 1
ATOM 1519 O O . ASN A 1 185 ? 21.287 -3.757 -18.631 1.00 84.75 185 ASN A O 1
ATOM 1523 N N . LEU A 1 186 ? 23.260 -3.739 -19.726 1.00 83.94 186 LEU A N 1
ATOM 1524 C CA . LEU A 1 186 ? 23.445 -5.193 -19.839 1.00 83.94 186 LEU A CA 1
ATOM 1525 C C . LEU A 1 186 ? 23.501 -5.928 -18.491 1.00 83.94 186 LEU A C 1
ATOM 1527 O O . LEU A 1 186 ? 23.319 -7.142 -18.454 1.00 83.94 186 LEU A O 1
ATOM 1531 N N . THR A 1 187 ? 23.802 -5.229 -17.391 1.00 87.00 187 THR A N 1
ATOM 1532 C CA . THR A 1 187 ? 23.886 -5.850 -16.060 1.00 87.00 187 THR A CA 1
ATOM 1533 C C . THR A 1 187 ? 22.542 -5.915 -15.348 1.00 87.00 187 THR A C 1
ATOM 1535 O O . THR A 1 187 ? 22.449 -6.562 -14.304 1.00 87.00 187 THR A O 1
ATOM 1538 N N . SER A 1 188 ? 21.502 -5.279 -15.899 1.00 87.12 188 SER A N 1
ATOM 1539 C CA . SER A 1 188 ? 20.166 -5.386 -15.333 1.00 87.12 188 SER A CA 1
ATOM 1540 C C . SER A 1 188 ? 19.626 -6.802 -15.487 1.00 87.12 188 SER A C 1
ATOM 1542 O O . SER A 1 188 ? 19.690 -7.400 -16.564 1.00 87.12 188 SER A O 1
ATOM 1544 N N . LYS A 1 189 ? 18.980 -7.307 -14.434 1.00 89.38 189 LYS A N 1
ATOM 1545 C CA . LYS A 1 189 ? 18.300 -8.608 -14.494 1.00 89.38 189 LYS A CA 1
ATOM 1546 C C . LYS A 1 189 ? 17.147 -8.634 -15.505 1.00 89.38 189 LYS A C 1
ATOM 1548 O O . LYS A 1 189 ? 16.769 -9.707 -15.957 1.00 89.38 189 LYS A O 1
ATOM 1553 N N . CYS A 1 190 ? 16.617 -7.466 -15.869 1.00 88.19 190 CYS A N 1
ATOM 1554 C CA . CYS A 1 190 ? 15.523 -7.315 -16.825 1.00 88.19 190 CYS A CA 1
ATOM 1555 C C . CYS A 1 190 ? 15.989 -7.120 -18.274 1.00 88.19 190 CYS A C 1
ATOM 1557 O O . CYS A 1 190 ? 15.154 -6.934 -19.161 1.00 88.19 190 CYS A O 1
ATOM 1559 N N . TYR A 1 191 ? 17.302 -7.162 -18.535 1.00 82.88 191 TYR A N 1
ATOM 1560 C CA . TYR A 1 191 ? 17.853 -6.918 -19.869 1.00 82.88 191 TYR A CA 1
ATOM 1561 C C . TYR A 1 191 ? 17.385 -7.954 -20.902 1.00 82.88 191 TYR A C 1
ATOM 1563 O O . TYR A 1 191 ? 16.884 -7.591 -21.962 1.00 82.88 191 TYR A O 1
ATOM 1571 N N . PHE A 1 192 ? 17.482 -9.247 -20.580 1.00 77.50 192 PHE A N 1
ATOM 1572 C CA . PHE A 1 192 ? 17.114 -10.333 -21.502 1.00 77.50 192 PHE A CA 1
ATOM 1573 C C . PHE A 1 192 ? 15.607 -10.629 -21.558 1.00 77.50 192 PHE A C 1
ATOM 1575 O O . PHE A 1 192 ? 15.141 -11.301 -22.480 1.00 77.50 192 PHE A O 1
ATOM 1582 N N . GLU A 1 193 ? 14.849 -10.112 -20.592 1.00 74.75 193 GLU A N 1
ATOM 1583 C CA . GLU A 1 193 ? 13.393 -10.268 -20.507 1.00 74.75 193 GLU A CA 1
ATOM 1584 C C . GLU A 1 193 ? 12.647 -9.228 -21.362 1.00 74.75 193 GLU A C 1
ATOM 1586 O O . GLU A 1 193 ? 11.487 -9.425 -21.710 1.00 74.75 193 GLU A O 1
ATOM 1591 N N . ASN A 1 194 ? 13.309 -8.136 -21.765 1.00 62.66 194 ASN A N 1
ATOM 1592 C CA . ASN A 1 194 ? 12.702 -7.100 -22.597 1.00 62.66 194 ASN A CA 1
ATOM 1593 C C . ASN A 1 194 ? 12.772 -7.449 -24.096 1.00 62.66 194 ASN A C 1
ATOM 1595 O O . ASN A 1 194 ? 13.816 -7.340 -24.741 1.00 62.66 194 ASN A O 1
ATOM 1599 N N . ASP A 1 195 ? 11.626 -7.807 -24.681 1.00 57.00 195 ASP A N 1
ATOM 1600 C CA . ASP A 1 195 ? 11.505 -8.231 -26.088 1.00 57.00 195 ASP A CA 1
ATOM 1601 C C . ASP A 1 195 ? 11.968 -7.177 -27.114 1.00 57.00 195 ASP A C 1
ATOM 1603 O O . ASP A 1 195 ? 12.381 -7.530 -28.219 1.00 57.00 195 ASP A O 1
ATOM 1607 N N . PHE A 1 196 ? 11.988 -5.891 -26.744 1.00 52.38 196 PHE A N 1
ATOM 1608 C CA . PHE A 1 196 ? 12.495 -4.803 -27.593 1.00 52.38 196 PHE A CA 1
ATOM 1609 C C . PHE A 1 196 ? 13.990 -4.952 -27.939 1.00 52.38 196 PHE A C 1
ATOM 1611 O O . PHE A 1 196 ? 14.443 -4.468 -28.977 1.00 52.38 196 PHE A O 1
ATOM 1618 N N . LEU A 1 197 ? 14.760 -5.644 -27.094 1.00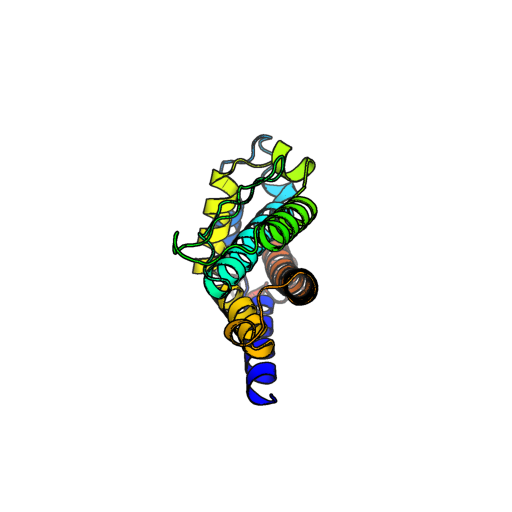 50.97 197 LEU A N 1
ATOM 1619 C CA . LEU A 1 197 ? 16.199 -5.853 -27.277 1.00 50.97 197 LEU A CA 1
ATOM 1620 C C . LEU A 1 197 ? 16.521 -7.132 -28.063 1.00 50.97 197 LEU A C 1
ATOM 1622 O O . LEU A 1 197 ? 17.588 -7.217 -28.671 1.00 50.97 197 LEU A O 1
ATOM 1626 N N . LYS A 1 198 ? 15.583 -8.087 -28.145 1.00 50.47 198 LYS A N 1
ATOM 1627 C CA . LYS A 1 198 ? 15.744 -9.322 -28.938 1.00 50.47 198 LYS A CA 1
ATOM 1628 C C . LYS A 1 198 ? 15.722 -9.074 -30.451 1.00 50.47 198 LYS A C 1
ATOM 1630 O O . LYS A 1 198 ? 16.206 -9.905 -31.209 1.00 50.47 198 LYS A O 1
ATOM 1635 N N . ILE A 1 199 ? 15.180 -7.938 -30.898 1.00 51.84 199 ILE A N 1
ATOM 1636 C CA . ILE A 1 199 ? 15.054 -7.601 -32.327 1.00 51.84 199 ILE A CA 1
ATOM 1637 C C . ILE A 1 199 ? 16.347 -6.977 -32.888 1.00 51.84 199 ILE A C 1
ATOM 1639 O O . ILE A 1 199 ? 16.60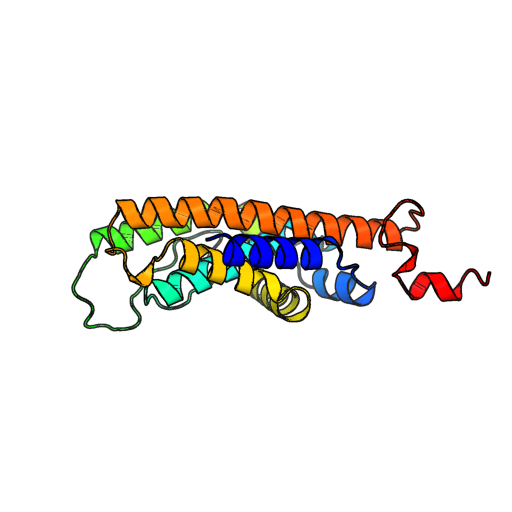6 -7.089 -34.084 1.00 51.84 199 ILE A O 1
ATOM 1643 N N . ASN A 1 200 ? 17.194 -6.370 -32.047 1.00 45.41 200 ASN A N 1
ATOM 1644 C CA . ASN A 1 200 ? 18.350 -5.586 -32.511 1.00 45.41 200 ASN A CA 1
ATOM 1645 C C . ASN A 1 200 ? 19.711 -6.291 -32.398 1.00 45.41 200 ASN A C 1
ATOM 1647 O O . ASN A 1 200 ? 20.696 -5.766 -32.911 1.00 45.41 200 ASN A O 1
ATOM 1651 N N . PHE A 1 201 ? 19.777 -7.475 -31.787 1.00 44.91 201 PHE A N 1
ATOM 1652 C CA . PHE A 1 201 ? 20.992 -8.293 -31.747 1.00 44.91 201 PHE A CA 1
ATOM 1653 C C . PHE A 1 201 ? 20.638 -9.775 -31.928 1.00 44.91 201 PHE A C 1
ATOM 1655 O O . PHE A 1 201 ? 20.407 -10.470 -30.937 1.00 44.91 201 PHE A O 1
ATOM 1662 N N . PRO A 1 202 ? 20.555 -10.276 -33.176 1.00 39.38 202 PRO A N 1
ATOM 1663 C CA . PRO A 1 202 ? 20.498 -11.711 -33.401 1.00 39.38 202 PRO A CA 1
ATOM 1664 C C . PRO A 1 202 ? 21.816 -12.340 -32.932 1.00 39.38 202 PRO A C 1
ATOM 1666 O O . PRO A 1 202 ? 22.898 -11.856 -33.269 1.00 39.38 202 PRO A O 1
ATOM 1669 N N . SER A 1 203 ? 21.681 -13.385 -32.115 1.00 50.31 203 SER A N 1
ATOM 1670 C CA . SER A 1 203 ? 22.744 -14.290 -31.662 1.00 50.31 203 SER A CA 1
ATOM 1671 C C . SER A 1 203 ? 23.577 -14.856 -32.805 1.00 50.31 203 SER A C 1
ATOM 16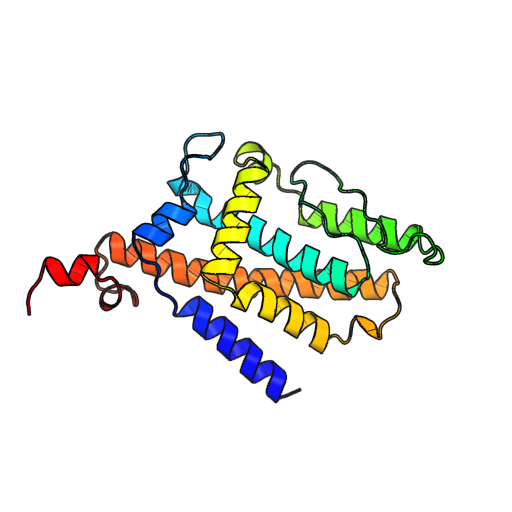73 O O . SER A 1 203 ? 22.941 -15.256 -33.810 1.00 50.31 203 SER A O 1
#